Protein AF-A0A0H5RAB1-F1 (afdb_monomer)

Structure (mmCIF, N/CA/C/O backbone):
data_AF-A0A0H5RAB1-F1
#
_entry.id   AF-A0A0H5RAB1-F1
#
loop_
_atom_site.group_PDB
_atom_site.id
_atom_site.type_symbol
_atom_site.label_atom_id
_atom_site.label_alt_id
_atom_site.label_comp_id
_atom_site.label_asym_id
_atom_site.label_entity_id
_atom_site.label_seq_id
_atom_site.pdbx_PDB_ins_code
_atom_site.Cartn_x
_atom_site.Cartn_y
_atom_site.Cartn_z
_atom_site.occupancy
_atom_site.B_iso_or_equiv
_atom_site.auth_seq_id
_atom_site.auth_comp_id
_atom_site.auth_asym_id
_atom_site.auth_atom_id
_atom_site.pdbx_PDB_model_num
ATOM 1 N N . MET A 1 1 ? 26.391 17.915 -10.577 1.00 49.88 1 MET A N 1
ATOM 2 C CA . MET A 1 1 ? 25.124 17.154 -10.451 1.00 49.88 1 MET A CA 1
ATOM 3 C C . MET A 1 1 ? 24.045 17.542 -11.483 1.00 49.88 1 MET A C 1
ATOM 5 O O . MET A 1 1 ? 23.105 16.771 -11.608 1.00 49.88 1 MET A O 1
ATOM 9 N N . SER A 1 2 ? 24.190 18.627 -12.273 1.00 57.97 2 SER A N 1
ATOM 10 C CA . SER A 1 2 ? 23.200 19.066 -13.296 1.00 57.97 2 SER A CA 1
ATOM 11 C C . SER A 1 2 ? 22.924 18.032 -14.403 1.00 57.97 2 SER A C 1
ATOM 13 O O . SER A 1 2 ? 21.776 17.716 -14.694 1.00 57.97 2 SER A O 1
ATOM 15 N N . ASN A 1 3 ? 23.973 17.395 -14.935 1.00 63.22 3 ASN A N 1
ATOM 16 C CA . ASN A 1 3 ? 23.872 16.574 -16.152 1.00 63.22 3 ASN A CA 1
ATOM 17 C C . ASN A 1 3 ? 23.043 15.281 -15.990 1.00 63.22 3 ASN A C 1
ATOM 19 O O . ASN A 1 3 ? 22.564 14.728 -16.974 1.00 63.22 3 ASN A O 1
ATOM 23 N N . CYS A 1 4 ? 22.877 14.766 -14.764 1.00 74.31 4 CYS A N 1
ATOM 24 C CA . CYS A 1 4 ? 22.154 13.508 -14.525 1.00 74.31 4 CYS A CA 1
ATOM 25 C C . CYS A 1 4 ? 20.630 13.703 -14.547 1.00 74.31 4 CYS A C 1
ATOM 27 O O . CYS A 1 4 ? 19.899 12.829 -15.009 1.00 74.31 4 CYS A O 1
ATOM 29 N N . ILE A 1 5 ? 20.146 14.855 -14.073 1.00 75.25 5 ILE A N 1
ATOM 30 C CA . ILE A 1 5 ? 18.714 15.176 -14.101 1.00 75.25 5 ILE A CA 1
ATOM 31 C C . ILE A 1 5 ? 18.295 15.457 -15.545 1.00 75.25 5 ILE A C 1
ATOM 33 O O . ILE A 1 5 ? 17.364 14.822 -16.032 1.00 75.25 5 ILE A O 1
ATOM 37 N N . GLU A 1 6 ? 19.041 16.305 -16.255 1.00 80.00 6 GLU A N 1
ATOM 38 C CA . GLU A 1 6 ? 18.788 16.641 -17.664 1.00 80.00 6 GLU A CA 1
ATOM 39 C C . GLU A 1 6 ? 18.763 15.394 -18.564 1.00 80.00 6 GLU A C 1
ATOM 41 O O . GLU A 1 6 ? 17.856 15.234 -19.380 1.00 80.00 6 GLU A O 1
ATOM 46 N N . ALA A 1 7 ? 19.689 14.448 -18.357 1.00 87.62 7 ALA A N 1
ATOM 47 C CA . ALA A 1 7 ? 19.699 13.185 -19.093 1.00 87.62 7 ALA A CA 1
ATOM 48 C C . ALA A 1 7 ? 18.435 12.343 -18.843 1.00 87.62 7 ALA A C 1
ATOM 50 O O . ALA A 1 7 ? 17.849 11.816 -19.789 1.00 87.62 7 ALA A O 1
ATOM 51 N N . LYS A 1 8 ? 17.973 12.229 -17.589 1.00 91.31 8 LYS A N 1
ATOM 52 C CA . LYS A 1 8 ? 16.736 11.493 -17.269 1.00 91.31 8 LYS A CA 1
ATOM 53 C C . LYS A 1 8 ? 15.519 12.138 -17.918 1.00 91.31 8 LYS A C 1
ATOM 55 O O . LYS A 1 8 ? 14.666 11.427 -18.441 1.00 91.31 8 LYS A O 1
ATOM 60 N N . GLU A 1 9 ? 15.438 13.464 -17.898 1.00 91.69 9 GLU A N 1
ATOM 61 C CA . GLU A 1 9 ? 14.331 14.182 -18.527 1.00 91.69 9 GLU A CA 1
ATOM 62 C C . GLU A 1 9 ? 14.317 14.003 -20.045 1.00 91.69 9 GLU A C 1
ATOM 64 O O . GLU A 1 9 ? 13.251 13.751 -20.605 1.00 91.69 9 GLU A O 1
ATOM 69 N N . ALA A 1 10 ? 15.481 14.047 -20.699 1.00 94.06 10 ALA A N 1
ATOM 70 C CA . ALA A 1 10 ? 15.598 13.775 -22.129 1.00 94.06 10 ALA A CA 1
ATOM 71 C C . ALA A 1 10 ? 15.172 12.336 -22.479 1.00 94.06 10 ALA A C 1
ATOM 73 O O . ALA A 1 10 ? 14.429 12.129 -23.436 1.00 94.06 10 ALA A O 1
ATOM 74 N N . ILE A 1 11 ? 15.574 11.346 -21.672 1.00 95.25 11 ILE A N 1
ATOM 75 C CA . ILE A 1 11 ? 15.164 9.940 -21.837 1.00 95.25 11 ILE A CA 1
ATOM 76 C C . ILE A 1 11 ? 13.641 9.787 -21.690 1.00 95.25 11 ILE A C 1
ATOM 78 O O . ILE A 1 11 ? 13.007 9.081 -22.474 1.00 95.25 11 ILE A O 1
ATOM 82 N N . ILE A 1 12 ? 13.037 10.459 -20.704 1.00 96.62 12 ILE A N 1
ATOM 83 C CA . ILE A 1 12 ? 11.580 10.446 -20.505 1.00 96.62 12 ILE A CA 1
ATOM 84 C C . ILE A 1 12 ? 10.873 11.097 -21.697 1.00 96.62 12 ILE A C 1
ATOM 86 O O . ILE A 1 12 ? 9.939 10.507 -22.239 1.00 96.62 12 ILE A O 1
ATOM 90 N N . ALA A 1 13 ? 11.341 12.268 -22.138 1.00 95.12 13 ALA A N 1
ATOM 91 C CA . ALA A 1 13 ? 10.785 12.992 -23.280 1.00 95.12 13 ALA A CA 1
ATOM 92 C C . ALA A 1 13 ? 10.886 12.194 -24.591 1.00 95.12 13 ALA A C 1
ATOM 94 O O . ALA A 1 13 ? 10.014 12.308 -25.448 1.00 95.12 13 ALA A O 1
ATOM 95 N N . ALA A 1 14 ? 11.899 11.335 -24.722 1.00 96.44 14 ALA A N 1
ATOM 96 C CA . ALA A 1 14 ? 12.049 10.411 -25.843 1.00 96.44 14 ALA A CA 1
ATOM 97 C C . ALA A 1 14 ? 11.084 9.203 -25.799 1.00 96.44 14 ALA A C 1
ATOM 99 O O . ALA A 1 14 ? 11.160 8.333 -26.664 1.00 96.44 14 ALA A O 1
ATOM 100 N N . GLY A 1 15 ? 10.186 9.113 -24.810 1.00 96.69 15 GLY A N 1
ATOM 101 C CA . GLY A 1 15 ? 9.185 8.046 -24.728 1.00 96.69 15 GLY A CA 1
ATOM 102 C C . GLY A 1 15 ? 9.717 6.727 -24.161 1.00 96.69 15 GLY A C 1
ATOM 103 O O . GLY A 1 15 ? 9.179 5.662 -24.465 1.00 96.69 15 GLY A O 1
ATOM 104 N N . ALA A 1 16 ? 10.760 6.768 -23.325 1.00 97.56 16 ALA A N 1
ATOM 105 C CA . ALA A 1 16 ? 11.363 5.551 -22.781 1.00 97.56 16 ALA A CA 1
ATOM 106 C C . ALA A 1 16 ? 10.411 4.729 -21.894 1.00 97.56 16 ALA A C 1
ATOM 108 O O . ALA A 1 16 ? 10.470 3.504 -21.928 1.00 97.56 16 ALA A O 1
ATOM 109 N N . ILE A 1 17 ? 9.530 5.366 -21.109 1.00 98.19 17 ILE A N 1
ATOM 110 C CA . ILE A 1 17 ? 8.671 4.656 -20.142 1.00 98.19 17 ILE A CA 1
ATOM 111 C C . ILE A 1 17 ? 7.756 3.619 -20.824 1.00 98.19 17 ILE A C 1
ATOM 113 O O . ILE A 1 17 ? 7.824 2.457 -20.425 1.00 98.19 17 ILE A O 1
ATOM 117 N N . PRO A 1 18 ? 6.971 3.946 -21.872 1.00 97.88 18 PRO A N 1
ATOM 118 C CA . PRO A 1 18 ? 6.190 2.945 -22.601 1.00 97.88 18 PRO A CA 1
ATOM 119 C C . PRO A 1 18 ? 7.015 1.764 -23.129 1.00 97.88 18 PRO A C 1
ATOM 121 O O . PRO A 1 18 ? 6.575 0.621 -23.019 1.00 97.88 18 PRO A O 1
ATOM 124 N N . VAL A 1 19 ? 8.216 2.022 -23.662 1.00 98.12 19 VAL A N 1
ATOM 125 C CA . VAL A 1 19 ? 9.112 0.974 -24.185 1.00 98.12 19 VAL A CA 1
ATOM 126 C C . VAL A 1 19 ? 9.636 0.090 -23.054 1.00 98.12 19 VAL A C 1
ATOM 128 O O . VAL A 1 19 ? 9.589 -1.130 -23.147 1.00 98.12 19 VAL A O 1
ATOM 131 N N . LEU A 1 20 ? 10.086 0.677 -21.947 1.00 98.62 20 LEU A N 1
ATOM 132 C CA . LEU A 1 20 ? 10.532 -0.089 -20.782 1.00 98.62 20 LEU A CA 1
ATOM 133 C C . LEU A 1 20 ? 9.385 -0.923 -20.190 1.00 98.62 20 LEU A C 1
ATOM 135 O O . LEU A 1 20 ? 9.604 -2.055 -19.765 1.00 98.62 20 LEU A O 1
ATOM 139 N N . THR A 1 21 ? 8.154 -0.409 -20.223 1.00 98.56 21 THR A N 1
ATOM 140 C CA . THR A 1 21 ? 6.965 -1.130 -19.755 1.00 98.56 21 THR A CA 1
ATOM 141 C C . THR A 1 21 ? 6.670 -2.384 -20.577 1.00 98.56 21 THR A C 1
ATOM 143 O O . THR A 1 21 ? 6.228 -3.376 -20.000 1.00 98.56 21 THR A O 1
ATOM 146 N N . THR A 1 22 ? 6.943 -2.415 -21.887 1.00 98.19 22 THR A N 1
ATOM 147 C CA . THR A 1 22 ? 6.796 -3.667 -22.660 1.00 98.19 22 THR A CA 1
ATOM 148 C C . THR A 1 22 ? 7.846 -4.700 -22.245 1.00 98.19 22 THR A C 1
ATOM 150 O O . THR A 1 22 ? 7.534 -5.885 -22.099 1.00 98.19 22 THR A O 1
ATOM 153 N N . LEU A 1 23 ? 9.068 -4.243 -21.954 1.00 98.56 23 LEU A N 1
ATOM 154 C CA . LEU A 1 23 ? 10.187 -5.091 -21.540 1.00 98.56 23 LEU A CA 1
ATOM 155 C C . LEU A 1 23 ? 10.028 -5.686 -20.133 1.00 98.56 23 LEU A C 1
ATOM 157 O O . LEU A 1 23 ? 10.654 -6.701 -19.839 1.00 98.56 23 LEU A O 1
ATOM 161 N N . LEU A 1 24 ? 9.156 -5.133 -19.282 1.00 98.44 24 LEU A N 1
ATOM 162 C CA . LEU A 1 24 ? 8.840 -5.687 -17.955 1.00 98.44 24 LEU A CA 1
ATOM 163 C C . LEU A 1 24 ? 8.316 -7.132 -17.994 1.00 98.44 24 LEU A C 1
ATOM 165 O O . LEU A 1 24 ? 8.419 -7.849 -17.002 1.00 98.44 24 LEU A O 1
ATOM 169 N N . THR A 1 25 ? 7.749 -7.552 -19.125 1.00 96.62 25 THR A N 1
ATOM 170 C CA . THR A 1 25 ? 7.181 -8.898 -19.320 1.00 96.62 25 THR A CA 1
ATOM 171 C C . THR A 1 25 ? 8.038 -9.789 -20.218 1.00 96.62 25 THR A C 1
ATOM 173 O O . THR A 1 25 ? 7.588 -10.842 -20.661 1.00 96.62 25 THR A O 1
ATOM 176 N N . HIS A 1 26 ? 9.276 -9.374 -20.494 1.00 98.19 26 HIS A N 1
ATOM 177 C CA . HIS A 1 26 ? 10.192 -10.126 -21.339 1.00 98.19 26 HIS A CA 1
ATOM 178 C C . HIS A 1 26 ? 10.567 -11.477 -20.701 1.00 98.19 26 HIS A C 1
ATOM 180 O O . HIS A 1 26 ? 10.831 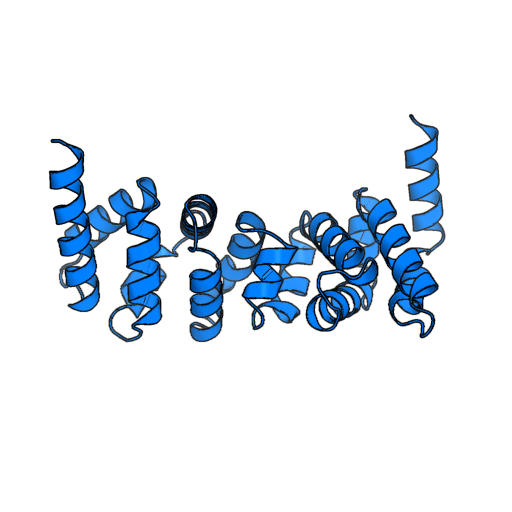-11.554 -19.501 1.00 98.19 26 HIS A O 1
ATOM 186 N N . GLU A 1 27 ? 10.647 -12.538 -21.509 1.00 96.44 27 GLU A N 1
ATOM 187 C CA . GLU A 1 27 ? 10.935 -13.909 -21.044 1.00 96.44 27 GLU A CA 1
ATOM 188 C C . GLU A 1 27 ? 12.307 -14.032 -20.355 1.00 96.44 27 GLU A C 1
ATOM 190 O O . GLU A 1 27 ? 12.477 -14.724 -19.349 1.00 96.44 27 GLU A O 1
ATOM 195 N N . VAL A 1 28 ? 13.296 -13.295 -20.866 1.00 97.75 28 VAL A N 1
ATOM 196 C CA . VAL A 1 28 ? 14.622 -13.182 -20.255 1.00 97.75 28 VAL A CA 1
ATOM 197 C C . VAL A 1 28 ? 14.535 -12.312 -18.999 1.00 97.75 28 VAL A C 1
ATOM 199 O O . VAL A 1 28 ? 14.480 -11.083 -19.081 1.00 97.75 28 VAL A O 1
ATOM 202 N N . LYS A 1 29 ? 14.609 -12.950 -17.823 1.00 95.62 29 LYS A N 1
ATOM 203 C CA . LYS A 1 29 ? 14.522 -12.299 -16.498 1.00 95.62 29 LYS A CA 1
ATOM 204 C C . LYS A 1 29 ? 15.465 -11.103 -16.324 1.00 95.62 29 LYS A C 1
ATOM 206 O O . LYS A 1 29 ? 15.101 -10.137 -15.655 1.00 95.62 29 LYS A O 1
ATOM 211 N N . ALA A 1 30 ? 16.661 -11.154 -16.913 1.00 97.19 30 ALA A N 1
ATOM 212 C CA . ALA A 1 30 ? 17.629 -10.059 -16.855 1.00 97.19 30 ALA A CA 1
ATOM 213 C C . ALA A 1 30 ? 17.128 -8.797 -17.581 1.00 97.19 30 ALA A C 1
ATOM 215 O O . ALA A 1 30 ? 17.301 -7.695 -17.067 1.00 97.19 30 ALA A O 1
ATOM 216 N N . ILE A 1 31 ? 16.446 -8.955 -18.723 1.00 98.38 31 ILE A N 1
ATOM 217 C CA . ILE A 1 31 ? 15.853 -7.842 -19.479 1.00 98.38 31 ILE A CA 1
ATOM 218 C C . ILE A 1 31 ? 14.701 -7.228 -18.684 1.00 98.38 31 ILE A C 1
ATOM 220 O O . ILE A 1 31 ? 14.694 -6.018 -18.474 1.00 98.38 31 ILE A O 1
ATOM 224 N N . ALA A 1 32 ? 13.786 -8.052 -18.164 1.00 98.31 32 ALA A N 1
ATOM 225 C CA . ALA A 1 32 ? 12.683 -7.571 -17.332 1.00 98.31 32 ALA A CA 1
ATOM 226 C C . ALA A 1 32 ? 13.184 -6.830 -16.080 1.00 98.31 32 ALA A C 1
ATOM 228 O O . ALA A 1 32 ? 12.725 -5.730 -15.770 1.00 98.31 32 ALA A O 1
ATOM 229 N N . SER A 1 33 ? 14.179 -7.396 -15.387 1.00 97.81 33 SER A N 1
ATOM 230 C CA . SER A 1 33 ? 14.774 -6.781 -14.191 1.00 97.81 33 SER A CA 1
ATOM 231 C C . SER A 1 33 ? 15.489 -5.468 -14.516 1.00 97.81 33 SER A C 1
ATOM 233 O O . SER A 1 33 ? 15.364 -4.503 -13.759 1.00 97.81 33 SER A O 1
ATOM 235 N N . GLY A 1 34 ? 16.207 -5.414 -15.644 1.00 98.25 34 GLY A N 1
ATOM 236 C CA . GLY A 1 34 ? 16.865 -4.204 -16.137 1.00 98.25 34 GLY A CA 1
ATOM 237 C C . GLY A 1 34 ? 15.864 -3.114 -16.516 1.00 98.25 34 GLY A C 1
ATOM 238 O O . GLY A 1 34 ? 16.049 -1.957 -16.141 1.00 98.25 34 GLY A O 1
ATOM 239 N N . ALA A 1 35 ? 14.759 -3.483 -17.168 1.00 98.62 35 ALA A N 1
ATOM 240 C CA . ALA A 1 35 ? 13.674 -2.563 -17.490 1.00 98.62 35 ALA A CA 1
ATOM 241 C C . ALA A 1 35 ? 13.021 -1.987 -16.224 1.00 98.62 35 ALA A C 1
ATOM 243 O O . ALA A 1 35 ? 12.859 -0.771 -16.115 1.00 98.62 35 ALA A O 1
ATOM 244 N N . ALA A 1 36 ? 12.736 -2.831 -15.227 1.00 98.44 36 ALA A N 1
ATOM 245 C CA . ALA A 1 36 ? 12.234 -2.381 -13.931 1.00 98.44 36 ALA A CA 1
ATOM 246 C C . ALA A 1 36 ? 13.236 -1.456 -13.221 1.00 98.44 36 ALA A C 1
ATOM 248 O O . ALA A 1 36 ? 12.841 -0.433 -12.670 1.00 98.44 36 ALA A O 1
ATOM 249 N N . GLY A 1 37 ? 14.536 -1.764 -13.276 1.00 98.25 37 GLY A N 1
ATOM 250 C CA . GLY A 1 37 ? 15.588 -0.909 -12.718 1.00 98.25 37 GLY A CA 1
ATOM 251 C C . GLY A 1 37 ? 15.687 0.455 -13.412 1.00 98.25 37 GLY A C 1
ATOM 252 O O . GLY A 1 37 ? 15.870 1.479 -12.754 1.00 98.25 37 GLY A O 1
ATOM 253 N N . ALA A 1 38 ? 15.498 0.499 -14.731 1.00 98.25 38 ALA A N 1
ATOM 254 C CA . ALA A 1 38 ? 15.462 1.748 -15.484 1.00 98.25 38 ALA A CA 1
ATOM 255 C C . ALA A 1 38 ? 14.230 2.595 -15.119 1.00 98.25 38 ALA A C 1
ATOM 257 O O . ALA A 1 38 ? 14.377 3.777 -14.806 1.00 98.25 38 ALA A O 1
ATOM 258 N N . ILE A 1 39 ? 13.032 1.998 -15.067 1.00 98.38 39 ILE A N 1
ATOM 259 C CA . ILE A 1 39 ? 11.811 2.695 -14.619 1.00 98.38 39 ILE A CA 1
ATOM 260 C C . ILE A 1 39 ? 11.976 3.190 -13.177 1.00 98.38 39 ILE A C 1
ATOM 262 O O . ILE A 1 39 ? 11.604 4.322 -12.869 1.00 98.38 39 ILE A O 1
ATOM 266 N N . MET A 1 40 ? 12.599 2.401 -12.301 1.00 97.81 40 MET A N 1
ATOM 267 C CA . MET A 1 40 ? 12.895 2.795 -10.921 1.00 97.81 40 MET A CA 1
ATOM 268 C C . MET A 1 40 ? 13.767 4.056 -10.877 1.00 97.81 40 MET A C 1
ATOM 270 O O . MET A 1 40 ? 13.462 5.003 -10.152 1.00 97.81 40 MET A O 1
ATOM 274 N N . ALA A 1 41 ? 14.830 4.100 -11.684 1.00 97.00 41 ALA A N 1
ATOM 275 C CA . ALA A 1 41 ? 15.739 5.241 -11.737 1.00 97.00 41 ALA A CA 1
ATOM 276 C C . ALA A 1 41 ? 15.084 6.506 -12.320 1.00 97.00 41 ALA A C 1
ATOM 278 O O . ALA A 1 41 ? 15.413 7.619 -11.889 1.00 97.00 41 ALA A O 1
ATOM 279 N N . LEU A 1 42 ? 14.184 6.346 -13.295 1.00 97.00 42 LEU A N 1
ATOM 280 C CA . LEU A 1 42 ? 13.442 7.445 -13.917 1.00 97.00 42 LEU A CA 1
ATOM 281 C C . LEU A 1 42 ? 12.334 7.972 -12.996 1.00 97.00 42 LEU A C 1
ATOM 283 O O . LEU A 1 42 ? 12.216 9.183 -12.827 1.00 97.00 42 LEU A O 1
ATOM 287 N N . SER A 1 43 ? 11.583 7.083 -12.342 1.00 96.69 43 SER A N 1
ATOM 288 C CA . SER A 1 43 ? 10.490 7.422 -11.413 1.00 96.69 43 SER A CA 1
ATOM 289 C C . SER A 1 43 ? 10.946 8.141 -10.142 1.00 96.69 43 SER A C 1
ATOM 291 O O . SER A 1 43 ? 10.118 8.680 -9.423 1.00 96.69 43 SER A O 1
ATOM 293 N N . ALA A 1 44 ? 12.249 8.245 -9.878 1.00 94.44 44 ALA A N 1
ATOM 294 C CA . ALA A 1 44 ? 12.755 9.118 -8.820 1.00 94.44 44 ALA A CA 1
ATOM 295 C C . ALA A 1 44 ? 12.474 10.618 -9.089 1.00 94.44 44 ALA A C 1
ATOM 297 O O . ALA A 1 44 ? 12.446 11.412 -8.151 1.00 94.44 44 ALA A O 1
ATOM 298 N N . SER A 1 45 ? 12.256 11.029 -10.349 1.00 94.31 45 SER A N 1
ATOM 299 C CA . SER A 1 45 ? 11.918 12.416 -10.710 1.00 94.31 45 SER A CA 1
ATOM 300 C C . SER A 1 45 ? 10.408 12.627 -10.851 1.00 94.31 45 SER A C 1
ATOM 302 O O . SER A 1 45 ? 9.671 11.699 -11.177 1.00 94.31 45 SER A O 1
ATOM 304 N N . ILE A 1 46 ? 9.936 13.868 -10.676 1.00 94.31 46 ILE A N 1
ATOM 305 C CA . ILE A 1 46 ? 8.514 14.220 -10.858 1.00 94.31 46 ILE A CA 1
ATOM 306 C C . ILE A 1 46 ? 8.034 13.856 -12.272 1.00 94.31 46 ILE A C 1
ATOM 308 O O . ILE A 1 46 ? 7.007 13.198 -12.417 1.00 94.31 46 ILE A O 1
ATOM 312 N N . LYS A 1 47 ? 8.811 14.198 -13.312 1.00 95.75 47 LYS A N 1
ATOM 313 C CA . LYS A 1 47 ? 8.478 13.857 -14.706 1.00 95.75 47 LYS A CA 1
ATOM 314 C C . LYS A 1 47 ? 8.404 12.346 -14.931 1.00 95.75 47 LYS A C 1
ATOM 316 O O . LYS A 1 47 ? 7.537 11.886 -15.663 1.00 95.75 47 LYS A O 1
ATOM 321 N N . GLY A 1 48 ? 9.281 11.567 -14.297 1.00 97.00 48 GLY A N 1
ATOM 322 C CA . GLY A 1 48 ? 9.264 10.109 -14.415 1.00 97.00 48 GLY A CA 1
ATOM 323 C C . GLY A 1 48 ? 8.062 9.470 -13.723 1.00 97.00 48 GLY A C 1
ATOM 324 O O . GLY A 1 48 ? 7.500 8.510 -14.253 1.00 97.00 48 GLY A O 1
ATOM 325 N N . LYS A 1 49 ? 7.633 10.019 -12.576 1.00 97.25 49 LYS A N 1
ATOM 326 C CA . LYS A 1 49 ? 6.389 9.612 -11.895 1.00 97.25 49 LYS A CA 1
ATOM 327 C C . LYS A 1 49 ? 5.189 9.869 -12.797 1.00 97.25 49 LYS A C 1
ATOM 329 O O . LYS A 1 49 ? 4.451 8.929 -13.074 1.00 97.25 49 LYS A O 1
ATOM 334 N N . GLN A 1 50 ? 5.064 11.091 -13.322 1.00 97.69 50 GLN A N 1
ATOM 335 C CA . GLN A 1 50 ? 3.952 11.456 -14.201 1.00 97.69 50 GLN A CA 1
ATOM 336 C C . GLN A 1 50 ? 3.933 10.603 -15.474 1.00 97.69 50 GLN A C 1
ATOM 338 O O . GLN A 1 50 ? 2.927 9.978 -15.770 1.00 97.69 50 GLN A O 1
ATOM 343 N N . ALA A 1 51 ? 5.073 10.437 -16.151 1.00 97.94 51 ALA A N 1
ATOM 344 C CA . ALA A 1 51 ? 5.156 9.586 -17.340 1.00 97.94 51 ALA A CA 1
ATOM 345 C C . ALA A 1 51 ? 4.794 8.111 -17.063 1.00 97.94 51 ALA A C 1
ATOM 347 O O . ALA A 1 51 ? 4.331 7.400 -17.954 1.00 97.94 51 ALA A O 1
ATOM 348 N N . SER A 1 52 ? 5.008 7.631 -15.833 1.00 98.12 52 SER A N 1
ATOM 349 C CA . SER A 1 52 ? 4.594 6.285 -15.418 1.00 98.12 52 SER A CA 1
ATOM 350 C C . SER A 1 52 ? 3.088 6.179 -15.184 1.00 98.12 52 SER A C 1
ATOM 352 O O . SER A 1 52 ? 2.525 5.120 -15.454 1.00 98.12 52 SER A O 1
ATOM 354 N N . ILE A 1 53 ? 2.451 7.250 -14.708 1.00 97.69 53 ILE A N 1
ATOM 355 C CA . ILE A 1 53 ? 0.995 7.355 -14.533 1.00 97.69 53 ILE A CA 1
ATOM 356 C C . ILE A 1 53 ? 0.312 7.470 -15.901 1.00 97.69 53 ILE A C 1
ATOM 358 O O . ILE A 1 53 ? -0.598 6.698 -16.198 1.00 97.69 53 ILE A O 1
ATOM 362 N N . ASP A 1 54 ? 0.833 8.338 -16.770 1.00 97.00 54 ASP A N 1
ATOM 363 C CA . ASP A 1 54 ? 0.304 8.591 -18.115 1.00 97.00 54 ASP A CA 1
ATOM 364 C C . ASP A 1 54 ? 0.426 7.369 -19.045 1.00 97.00 54 ASP A C 1
ATOM 366 O O . ASP A 1 54 ? -0.270 7.278 -20.055 1.00 97.00 54 ASP A O 1
ATOM 370 N N . SER A 1 55 ? 1.310 6.416 -18.724 1.00 96.69 55 SER A N 1
ATOM 371 C CA . SER A 1 55 ? 1.488 5.163 -19.464 1.00 96.69 55 SER A CA 1
ATOM 372 C C . SER A 1 55 ? 0.561 4.065 -18.908 1.00 96.69 55 SER A C 1
ATOM 374 O O . SER A 1 55 ? 0.900 3.420 -17.908 1.00 96.69 55 SER A O 1
ATOM 376 N N . PRO A 1 56 ? -0.572 3.740 -19.574 1.00 93.69 56 PRO A N 1
ATOM 377 C CA . PRO A 1 56 ? -1.684 3.007 -18.949 1.00 93.69 56 PRO A CA 1
ATOM 378 C C . PRO A 1 56 ? -1.348 1.591 -18.463 1.00 93.69 56 PRO A C 1
ATOM 380 O O . PRO A 1 56 ? -2.042 1.030 -17.618 1.00 93.69 56 PRO A O 1
ATOM 383 N N . LYS A 1 57 ? -0.293 0.978 -19.012 1.00 97.50 57 LYS A N 1
ATOM 384 C CA . LYS A 1 57 ? 0.131 -0.387 -18.666 1.00 97.50 57 LYS A CA 1
ATOM 385 C C . LYS A 1 57 ? 1.187 -0.437 -17.568 1.00 97.50 57 LYS A C 1
ATOM 387 O O . LYS A 1 57 ? 1.405 -1.518 -17.024 1.00 97.50 57 LYS A O 1
ATOM 392 N N . THR A 1 58 ? 1.832 0.678 -17.225 1.00 98.38 58 THR A N 1
ATOM 393 C CA . THR A 1 58 ? 2.988 0.672 -16.319 1.00 98.38 58 THR A CA 1
ATOM 394 C C . THR A 1 58 ? 2.583 0.230 -14.916 1.00 98.38 58 THR A C 1
ATOM 396 O O . THR A 1 58 ? 3.051 -0.806 -14.449 1.00 98.38 58 THR A O 1
ATOM 399 N N . ILE A 1 59 ? 1.655 0.946 -14.271 1.00 98.31 59 ILE A N 1
ATOM 400 C CA . ILE A 1 59 ? 1.191 0.604 -12.917 1.00 98.31 59 ILE A CA 1
ATOM 401 C C . ILE A 1 59 ? 0.576 -0.808 -12.859 1.00 98.31 59 ILE A C 1
ATOM 403 O O . ILE A 1 59 ? 1.019 -1.590 -12.017 1.00 98.31 59 ILE A O 1
ATOM 407 N N . PRO A 1 60 ? -0.352 -1.210 -13.759 1.00 98.25 60 PRO A N 1
ATOM 408 C CA . PRO A 1 60 ? -0.884 -2.573 -13.758 1.00 98.25 60 PRO A CA 1
ATOM 409 C C . PRO A 1 60 ? 0.195 -3.658 -13.856 1.00 98.25 60 PRO A C 1
ATOM 411 O O . PRO A 1 60 ? 0.149 -4.630 -13.104 1.00 98.25 60 PRO A O 1
ATOM 414 N N . THR A 1 61 ? 1.185 -3.475 -14.737 1.00 98.50 61 THR A N 1
ATOM 415 C CA . THR A 1 61 ? 2.266 -4.455 -14.930 1.00 98.50 61 THR A CA 1
ATOM 416 C C . THR A 1 61 ? 3.151 -4.551 -13.690 1.00 98.50 61 THR A C 1
ATOM 418 O O . THR A 1 61 ? 3.477 -5.652 -13.250 1.00 98.50 61 THR A O 1
ATOM 421 N N . LEU A 1 62 ? 3.490 -3.416 -13.070 1.00 98.56 62 LEU A N 1
ATOM 422 C CA . LEU A 1 62 ? 4.255 -3.390 -11.822 1.00 98.56 62 LEU A CA 1
ATOM 423 C C . LEU A 1 62 ? 3.491 -4.065 -10.669 1.00 98.56 62 LEU A C 1
ATOM 425 O O . LEU A 1 62 ? 4.088 -4.845 -9.926 1.00 98.56 62 LEU A O 1
ATOM 429 N N . CYS A 1 63 ? 2.178 -3.831 -10.546 1.00 98.38 63 CYS A N 1
ATOM 430 C CA . CYS A 1 63 ? 1.324 -4.510 -9.564 1.00 98.38 63 CYS A CA 1
ATOM 431 C C . CYS A 1 63 ? 1.294 -6.034 -9.774 1.00 98.38 63 CYS A C 1
ATOM 433 O O . CYS A 1 63 ? 1.366 -6.796 -8.808 1.00 98.38 63 CYS A O 1
ATOM 435 N N . ASP A 1 64 ? 1.210 -6.497 -11.023 1.00 98.06 64 ASP A N 1
ATOM 436 C CA . ASP A 1 64 ? 1.251 -7.930 -11.320 1.00 98.06 64 ASP A CA 1
ATOM 437 C C . ASP A 1 64 ? 2.613 -8.551 -10.995 1.00 98.06 64 ASP A C 1
ATOM 439 O O . ASP A 1 64 ? 2.658 -9.660 -10.454 1.00 98.06 64 ASP A O 1
ATOM 443 N N . ILE A 1 65 ? 3.710 -7.831 -11.252 1.00 98.25 65 ILE A N 1
ATOM 444 C CA . ILE A 1 65 ? 5.065 -8.274 -10.908 1.00 98.25 65 ILE A CA 1
ATOM 445 C C . ILE A 1 65 ? 5.206 -8.483 -9.400 1.00 98.25 65 ILE A C 1
ATOM 447 O O . ILE A 1 65 ? 5.604 -9.574 -8.988 1.00 98.25 65 ILE A O 1
ATOM 451 N N . VAL A 1 66 ? 4.859 -7.488 -8.573 1.00 97.94 66 VAL A N 1
ATOM 452 C CA . VAL A 1 66 ? 5.040 -7.592 -7.108 1.00 97.94 66 VAL A CA 1
ATOM 453 C C . VAL A 1 66 ? 4.166 -8.669 -6.469 1.00 97.94 66 VAL A C 1
ATOM 455 O O . VAL A 1 66 ? 4.508 -9.188 -5.409 1.00 97.94 66 VAL A O 1
ATOM 458 N N . ARG A 1 67 ? 3.059 -9.033 -7.121 1.00 96.69 67 ARG A N 1
ATOM 459 C CA . ARG A 1 67 ? 2.152 -10.087 -6.661 1.00 96.69 67 ARG A CA 1
ATOM 460 C C . ARG A 1 67 ? 2.606 -11.492 -7.055 1.00 96.69 67 ARG A C 1
ATOM 462 O O . ARG A 1 67 ? 2.339 -12.437 -6.322 1.00 96.69 67 ARG A O 1
ATOM 469 N N . ARG A 1 68 ? 3.189 -11.652 -8.246 1.00 95.69 68 ARG A N 1
ATOM 470 C CA . ARG A 1 68 ? 3.462 -12.974 -8.849 1.00 95.69 68 ARG A CA 1
ATOM 471 C C . ARG A 1 68 ? 4.918 -13.413 -8.766 1.00 95.69 68 ARG A C 1
ATOM 473 O O . ARG A 1 68 ? 5.214 -14.568 -9.055 1.00 95.69 68 ARG A O 1
ATOM 480 N N . THR A 1 69 ? 5.816 -12.500 -8.431 1.00 95.19 69 THR A N 1
ATOM 481 C CA . THR A 1 69 ? 7.255 -12.762 -8.380 1.00 95.19 69 THR A CA 1
ATOM 482 C C . THR A 1 69 ? 7.678 -12.991 -6.931 1.00 95.19 69 THR A C 1
ATOM 484 O O . THR A 1 69 ? 7.088 -12.409 -6.027 1.00 95.19 69 THR A O 1
ATOM 487 N N . SER A 1 70 ? 8.679 -13.838 -6.700 1.00 91.81 70 SER A N 1
ATOM 488 C CA . SER A 1 70 ? 9.219 -14.092 -5.363 1.00 91.81 70 SER A CA 1
ATOM 489 C C . SER A 1 70 ? 9.921 -12.863 -4.775 1.00 91.81 70 SER A C 1
ATOM 491 O O . SER A 1 70 ? 10.435 -12.009 -5.506 1.00 91.81 70 SER A O 1
ATOM 493 N N . ASP A 1 71 ? 9.941 -12.779 -3.444 1.00 89.25 71 ASP A N 1
ATOM 494 C CA . ASP A 1 71 ? 10.466 -11.634 -2.686 1.00 89.25 71 ASP A CA 1
ATOM 495 C C . ASP A 1 71 ? 11.968 -11.396 -2.887 1.00 89.25 71 ASP A C 1
ATOM 497 O O . ASP A 1 71 ? 12.416 -10.253 -2.839 1.00 89.25 71 ASP A O 1
ATOM 501 N N . ASP A 1 72 ? 12.729 -12.449 -3.174 1.00 90.50 72 ASP A N 1
ATOM 502 C CA . ASP A 1 72 ? 14.172 -12.421 -3.431 1.00 90.50 72 ASP A CA 1
ATOM 503 C C . ASP A 1 72 ? 14.536 -11.962 -4.857 1.00 90.50 72 ASP A C 1
ATOM 505 O O . ASP A 1 72 ? 15.709 -11.764 -5.181 1.00 90.50 72 ASP A O 1
ATOM 509 N N . SER A 1 73 ? 13.544 -11.768 -5.730 1.00 96.00 73 SER A N 1
ATOM 510 C CA . SER A 1 73 ? 13.785 -11.408 -7.123 1.00 96.00 73 SER A CA 1
ATOM 511 C C . SER A 1 73 ? 14.156 -9.927 -7.291 1.00 96.00 73 SER A C 1
ATOM 513 O O . SER A 1 73 ? 13.379 -9.051 -6.891 1.00 96.00 73 SER A O 1
ATOM 515 N N . PRO A 1 74 ? 15.248 -9.600 -8.014 1.00 96.56 74 PRO A N 1
ATOM 516 C CA . PRO A 1 74 ? 15.559 -8.219 -8.391 1.00 96.56 74 PRO A CA 1
ATOM 517 C C . PRO A 1 74 ? 14.418 -7.530 -9.149 1.00 96.56 74 PRO A C 1
ATOM 519 O O . PRO A 1 74 ? 14.183 -6.337 -8.964 1.00 96.56 74 PRO A O 1
ATOM 522 N N . LEU A 1 75 ? 13.669 -8.283 -9.964 1.00 98.12 75 LEU A N 1
ATOM 523 C CA . LEU A 1 75 ? 12.503 -7.778 -10.687 1.00 98.12 75 LEU A CA 1
ATOM 524 C C . LEU A 1 75 ? 11.418 -7.286 -9.722 1.00 98.12 75 LEU A C 1
ATOM 526 O O . LEU A 1 75 ? 10.911 -6.175 -9.886 1.00 98.12 75 LEU A O 1
ATOM 530 N N . ARG A 1 76 ? 11.092 -8.085 -8.697 1.00 97.75 76 ARG A N 1
ATOM 531 C CA . ARG A 1 76 ? 10.104 -7.708 -7.679 1.00 97.75 76 ARG A CA 1
ATOM 532 C C . ARG A 1 76 ? 10.564 -6.499 -6.882 1.00 97.75 76 ARG A C 1
ATOM 534 O O . ARG A 1 76 ? 9.788 -5.560 -6.719 1.00 97.75 76 ARG A O 1
ATOM 541 N N . THR A 1 77 ? 11.812 -6.508 -6.423 1.00 97.25 77 THR A N 1
ATOM 542 C CA . THR A 1 77 ? 12.391 -5.405 -5.646 1.00 97.25 77 THR A CA 1
ATOM 543 C C . THR A 1 77 ? 12.351 -4.096 -6.428 1.00 97.25 77 THR A C 1
ATOM 545 O O . THR A 1 77 ? 11.830 -3.099 -5.925 1.00 97.25 77 THR A O 1
ATOM 548 N N . ASN A 1 78 ? 12.802 -4.105 -7.685 1.00 98.06 78 ASN A N 1
ATOM 549 C CA . ASN A 1 78 ? 12.765 -2.919 -8.540 1.00 98.06 78 ASN A CA 1
ATOM 550 C C . ASN A 1 78 ? 11.326 -2.452 -8.788 1.00 98.06 78 ASN A C 1
ATOM 552 O O . ASN A 1 78 ? 11.051 -1.257 -8.691 1.00 98.06 78 ASN A O 1
ATOM 556 N N . ALA A 1 79 ? 10.391 -3.373 -9.049 1.00 98.38 79 ALA A N 1
ATOM 557 C CA . ALA A 1 79 ? 8.988 -3.024 -9.252 1.00 98.38 79 ALA A CA 1
ATOM 558 C C . ALA A 1 79 ? 8.341 -2.420 -7.994 1.00 98.38 79 ALA A C 1
ATOM 560 O O . ALA A 1 79 ? 7.612 -1.433 -8.093 1.00 98.38 79 ALA A O 1
ATOM 561 N N . ALA A 1 80 ? 8.648 -2.952 -6.810 1.00 98.00 80 ALA A N 1
ATOM 562 C CA . ALA A 1 80 ? 8.167 -2.407 -5.546 1.00 98.00 80 ALA A CA 1
ATOM 563 C C . ALA A 1 80 ? 8.704 -0.989 -5.295 1.00 98.00 80 ALA A C 1
ATOM 565 O O . ALA A 1 80 ? 7.942 -0.107 -4.899 1.00 98.00 80 ALA A O 1
ATOM 566 N N . ILE A 1 81 ? 9.988 -0.735 -5.580 1.00 97.50 81 ILE A N 1
ATOM 567 C CA . ILE A 1 81 ? 10.570 0.612 -5.464 1.00 97.50 81 ILE A CA 1
ATOM 568 C C . ILE A 1 81 ? 9.936 1.570 -6.484 1.00 97.50 81 ILE A C 1
ATOM 570 O O . ILE A 1 81 ? 9.599 2.694 -6.115 1.00 97.50 81 ILE A O 1
ATOM 574 N N . CYS A 1 82 ? 9.701 1.130 -7.729 1.00 97.75 82 CYS A N 1
ATOM 575 C CA . CYS A 1 82 ? 8.963 1.928 -8.717 1.00 97.75 82 CYS A CA 1
ATOM 576 C C . CYS A 1 82 ? 7.603 2.356 -8.161 1.00 97.75 82 CYS A C 1
ATOM 578 O O . CYS A 1 82 ? 7.276 3.539 -8.179 1.00 97.75 82 CYS A O 1
ATOM 580 N N . LEU A 1 83 ? 6.824 1.400 -7.642 1.00 98.25 83 LEU A N 1
ATOM 581 C CA . LEU A 1 83 ? 5.502 1.678 -7.085 1.00 98.25 83 LEU A CA 1
ATOM 582 C C . LEU A 1 83 ? 5.576 2.663 -5.916 1.00 98.25 83 LEU A C 1
ATOM 584 O O . LEU A 1 83 ? 4.749 3.568 -5.874 1.00 98.25 83 LEU A O 1
ATOM 588 N N . ARG A 1 84 ? 6.580 2.562 -5.032 1.00 97.00 84 ARG A N 1
ATOM 589 C CA . ARG A 1 84 ? 6.798 3.550 -3.959 1.00 97.00 84 ARG A CA 1
ATOM 590 C C . ARG A 1 84 ? 7.023 4.955 -4.496 1.00 97.00 84 ARG A C 1
ATOM 592 O O . ARG A 1 84 ? 6.309 5.862 -4.087 1.00 97.00 84 ARG A O 1
ATOM 599 N N . HIS A 1 85 ? 7.958 5.128 -5.433 1.00 97.12 85 HIS A N 1
ATOM 600 C CA . HIS A 1 85 ? 8.230 6.442 -6.020 1.00 97.12 85 HIS A CA 1
ATOM 601 C C . HIS A 1 85 ? 6.996 7.022 -6.715 1.00 97.12 85 HIS A C 1
ATOM 603 O O . HIS A 1 85 ? 6.682 8.201 -6.557 1.00 97.12 85 HIS A O 1
ATOM 609 N N . ILE A 1 86 ? 6.299 6.199 -7.502 1.00 97.56 86 ILE A N 1
ATOM 610 C CA . ILE A 1 86 ? 5.130 6.622 -8.276 1.00 97.56 86 ILE A CA 1
ATOM 611 C C . ILE A 1 86 ? 3.975 7.000 -7.330 1.00 97.56 86 ILE A C 1
ATOM 613 O O . ILE A 1 86 ? 3.345 8.034 -7.535 1.00 97.56 86 ILE A O 1
ATOM 617 N N . CYS A 1 87 ? 3.763 6.242 -6.248 1.00 97.12 87 CYS A N 1
ATOM 618 C CA . CYS A 1 87 ? 2.729 6.482 -5.229 1.00 97.12 87 CYS A CA 1
ATOM 619 C C . CYS A 1 87 ? 2.958 7.705 -4.333 1.00 97.12 87 CYS A C 1
ATOM 621 O O . CYS A 1 87 ? 2.073 8.059 -3.554 1.00 97.12 87 CYS A O 1
ATOM 623 N N . GLU A 1 88 ? 4.094 8.394 -4.449 1.00 94.50 88 GLU A N 1
ATOM 624 C CA . GLU A 1 88 ? 4.221 9.738 -3.879 1.00 94.50 88 GLU A CA 1
ATOM 625 C C . GLU A 1 88 ? 3.234 10.721 -4.536 1.00 94.50 88 GLU A C 1
ATOM 627 O O . GLU A 1 88 ? 2.829 11.701 -3.910 1.00 94.50 88 GLU A O 1
ATOM 632 N N . GLN A 1 89 ? 2.801 10.441 -5.773 1.00 94.00 89 GLN A N 1
ATOM 633 C CA . GLN A 1 89 ? 1.689 11.131 -6.421 1.00 94.00 89 GLN A CA 1
ATOM 634 C C . GLN A 1 89 ? 0.359 10.499 -5.997 1.00 94.00 89 GLN A C 1
ATOM 636 O O . GLN A 1 89 ? 0.138 9.302 -6.178 1.00 94.00 89 GLN A O 1
ATOM 641 N N . THR A 1 90 ? -0.567 11.315 -5.488 1.00 90.69 90 THR A N 1
ATOM 642 C CA . THR A 1 90 ? -1.891 10.853 -5.029 1.00 90.69 90 THR A CA 1
ATOM 643 C C . THR A 1 90 ? -2.679 10.139 -6.132 1.00 90.69 90 THR A C 1
ATOM 645 O O . THR A 1 90 ? -3.399 9.181 -5.860 1.00 90.69 90 THR A O 1
ATOM 648 N N . GLU A 1 91 ? -2.504 10.556 -7.387 1.00 92.69 91 GLU A N 1
ATOM 649 C CA . GLU A 1 91 ? -3.107 9.901 -8.551 1.00 92.69 91 GLU A CA 1
ATOM 650 C C . GLU A 1 91 ? -2.644 8.439 -8.701 1.00 92.69 91 GLU A C 1
ATOM 652 O O . GLU A 1 91 ? -3.416 7.559 -9.047 1.00 92.69 91 GLU A O 1
ATOM 657 N N . ALA A 1 92 ? -1.409 8.096 -8.356 1.00 95.94 92 ALA A N 1
ATOM 658 C CA . ALA A 1 92 ? -0.984 6.704 -8.449 1.00 95.94 92 ALA A CA 1
ATOM 659 C C . ALA A 1 92 ? -1.600 5.805 -7.365 1.00 95.94 92 ALA A C 1
ATOM 661 O O . ALA A 1 92 ? -1.824 4.616 -7.610 1.00 95.94 92 ALA A O 1
ATOM 662 N N . LEU A 1 93 ? -1.896 6.354 -6.179 1.00 94.62 93 LEU A N 1
ATOM 663 C CA . LEU A 1 93 ? -2.418 5.578 -5.048 1.00 94.62 93 LEU A CA 1
ATOM 664 C C . LEU A 1 93 ? -3.742 4.892 -5.395 1.00 94.62 93 LEU A C 1
ATOM 666 O O . LEU A 1 93 ? -3.908 3.712 -5.090 1.00 94.62 93 LEU A O 1
ATOM 670 N N . HIS A 1 94 ? -4.659 5.578 -6.083 1.00 91.81 94 HIS A N 1
ATOM 671 C CA . HIS A 1 94 ? -5.944 4.974 -6.448 1.00 91.81 94 HIS A CA 1
ATOM 672 C C . HIS A 1 94 ? -5.779 3.844 -7.479 1.00 91.81 94 HIS A C 1
ATOM 674 O O . HIS A 1 94 ? -6.443 2.810 -7.370 1.00 91.81 94 HIS A O 1
ATOM 680 N N . LEU A 1 95 ? -4.852 3.994 -8.433 1.00 95.19 95 LEU A N 1
ATOM 681 C CA . LEU A 1 95 ? -4.554 2.975 -9.445 1.00 95.19 95 LEU A CA 1
ATOM 682 C C . LEU A 1 95 ? -3.943 1.717 -8.819 1.00 95.19 95 LEU A C 1
ATOM 684 O O . LEU A 1 95 ? -4.328 0.598 -9.168 1.00 95.19 95 LEU A O 1
ATOM 688 N N . VAL A 1 96 ? -3.016 1.892 -7.873 1.00 96.50 96 VAL A N 1
ATOM 689 C CA . VAL A 1 96 ? -2.409 0.775 -7.138 1.00 96.50 96 VAL A CA 1
ATOM 690 C C . VAL A 1 96 ? -3.420 0.131 -6.192 1.00 96.50 96 VAL A C 1
ATOM 692 O O . VAL A 1 96 ? -3.532 -1.097 -6.168 1.00 96.50 96 VAL A O 1
ATOM 695 N N . GLY A 1 97 ? -4.210 0.935 -5.479 1.00 93.38 97 GLY A N 1
ATOM 696 C CA . GLY A 1 97 ? -5.283 0.470 -4.602 1.00 93.38 97 GLY A CA 1
ATOM 697 C C . GLY A 1 97 ? -6.271 -0.436 -5.331 1.00 93.38 97 GLY A C 1
ATOM 698 O O . GLY A 1 97 ? -6.490 -1.568 -4.906 1.00 93.38 97 GLY A O 1
ATOM 699 N N . ALA A 1 98 ? -6.760 -0.017 -6.502 1.00 92.44 98 ALA A N 1
ATOM 700 C CA . ALA A 1 98 ? -7.679 -0.813 -7.322 1.00 92.44 98 ALA A CA 1
ATOM 701 C C . ALA A 1 98 ? -7.135 -2.206 -7.710 1.00 92.44 98 ALA A C 1
ATOM 703 O O . ALA A 1 98 ? -7.908 -3.107 -8.039 1.00 92.44 98 ALA A O 1
ATOM 704 N N . ARG A 1 99 ? -5.810 -2.404 -7.685 1.00 94.81 99 ARG A N 1
ATOM 705 C CA . ARG A 1 99 ? -5.150 -3.668 -8.044 1.00 94.81 99 ARG A CA 1
ATOM 706 C C . ARG A 1 99 ? -4.728 -4.496 -6.837 1.00 94.81 99 ARG A C 1
ATOM 708 O O . ARG A 1 99 ? -4.770 -5.724 -6.907 1.00 94.81 99 ARG A O 1
ATOM 715 N N . LEU A 1 100 ? -4.296 -3.841 -5.762 1.00 95.44 100 LEU A N 1
ATOM 716 C CA . LEU A 1 100 ? -3.628 -4.490 -4.636 1.00 95.44 100 LEU A CA 1
ATOM 717 C C . LEU A 1 100 ? -4.449 -4.522 -3.341 1.00 95.44 100 LEU A C 1
ATOM 719 O O . LEU A 1 100 ? -4.037 -5.218 -2.418 1.00 95.44 100 LEU A O 1
ATOM 723 N N . LEU A 1 101 ? -5.621 -3.875 -3.266 1.00 93.50 101 LEU A N 1
ATOM 724 C CA . LEU A 1 101 ? -6.457 -3.859 -2.050 1.00 93.50 101 LEU A CA 1
ATOM 725 C C . LEU A 1 101 ? -6.807 -5.268 -1.535 1.00 93.50 101 LEU A C 1
ATOM 727 O O . LEU A 1 101 ? -6.869 -5.504 -0.336 1.00 93.50 101 LEU A O 1
ATOM 731 N N . ARG A 1 102 ? -6.969 -6.237 -2.445 1.00 93.25 102 ARG A N 1
ATOM 732 C CA . ARG A 1 102 ? -7.258 -7.645 -2.108 1.00 93.25 102 ARG A CA 1
ATOM 733 C C . ARG A 1 102 ? -6.024 -8.460 -1.699 1.00 93.25 102 ARG A C 1
ATOM 735 O O . ARG A 1 102 ? -6.150 -9.648 -1.416 1.00 93.25 102 ARG A O 1
ATOM 742 N N . TYR A 1 103 ? -4.846 -7.840 -1.683 1.00 94.81 103 TYR A N 1
ATOM 743 C CA . TYR A 1 103 ? -3.559 -8.453 -1.354 1.00 94.81 103 TYR A CA 1
ATOM 744 C C . TYR A 1 103 ? -2.862 -7.635 -0.252 1.00 94.81 103 TYR A C 1
ATOM 746 O O . TYR A 1 103 ? -1.801 -7.056 -0.495 1.00 94.81 103 TYR A O 1
ATOM 754 N N . PRO A 1 104 ? -3.446 -7.567 0.958 1.00 91.88 104 PRO A N 1
ATOM 755 C CA . PRO A 1 104 ? -3.037 -6.633 2.009 1.00 91.88 104 PRO A CA 1
ATOM 756 C C . PRO A 1 104 ? -1.564 -6.786 2.413 1.00 91.88 104 PRO A C 1
ATOM 758 O O . PRO A 1 104 ? -0.864 -5.787 2.560 1.00 91.88 104 PRO A O 1
ATOM 761 N N . SER A 1 105 ? -1.049 -8.018 2.482 1.00 91.56 105 SER A N 1
ATOM 762 C CA . SER A 1 105 ? 0.365 -8.276 2.783 1.00 91.56 105 SER A CA 1
ATOM 763 C C . SER A 1 105 ? 1.304 -7.706 1.715 1.00 91.56 105 SER A C 1
ATOM 765 O O . SER A 1 105 ? 2.308 -7.083 2.046 1.00 91.56 105 SER A O 1
ATOM 767 N N . VAL A 1 106 ? 0.966 -7.860 0.428 1.00 94.25 106 VAL A N 1
ATOM 768 C CA . VAL A 1 106 ? 1.760 -7.296 -0.680 1.00 94.25 106 VAL A CA 1
ATOM 769 C C . VAL A 1 106 ? 1.682 -5.773 -0.654 1.00 94.25 106 VAL A C 1
ATOM 771 O O . VAL A 1 106 ? 2.698 -5.098 -0.800 1.00 94.25 106 VAL A O 1
ATOM 774 N N . LEU A 1 107 ? 0.486 -5.227 -0.439 1.00 93.94 107 LEU A N 1
ATOM 775 C CA . LEU A 1 107 ? 0.253 -3.789 -0.383 1.00 93.94 107 LEU A CA 1
ATOM 776 C C . LEU A 1 107 ? 1.081 -3.126 0.734 1.00 93.94 107 LEU A C 1
ATOM 778 O O . LEU A 1 107 ? 1.782 -2.145 0.471 1.00 93.94 107 LEU A O 1
ATOM 782 N N . GLY A 1 108 ? 1.069 -3.709 1.938 1.00 91.69 108 GLY A N 1
ATOM 783 C CA . GLY A 1 108 ? 1.868 -3.261 3.081 1.00 91.69 108 GLY A CA 1
ATOM 784 C C . GLY A 1 108 ? 3.375 -3.341 2.830 1.00 91.69 108 GLY A C 1
ATOM 785 O O . GLY A 1 108 ? 4.079 -2.354 3.033 1.00 91.69 108 GLY A O 1
ATOM 786 N N . GLN A 1 109 ? 3.870 -4.468 2.308 1.00 91.44 109 GLN A N 1
ATOM 787 C CA . GLN A 1 109 ? 5.294 -4.642 1.983 1.00 91.44 109 GLN A CA 1
ATOM 788 C C . GLN A 1 109 ? 5.794 -3.666 0.909 1.00 91.44 109 GLN A C 1
ATOM 790 O O . GLN A 1 109 ? 6.949 -3.233 0.934 1.00 91.44 109 GLN A O 1
ATOM 795 N N . VAL A 1 110 ? 4.948 -3.347 -0.074 1.00 94.06 110 VAL A N 1
ATOM 796 C CA . VAL A 1 110 ? 5.337 -2.484 -1.191 1.00 94.06 110 VAL A CA 1
ATOM 797 C C . VAL A 1 110 ? 5.312 -1.021 -0.773 1.00 94.06 110 VAL A C 1
ATOM 799 O O . VAL A 1 110 ? 6.315 -0.343 -0.973 1.00 94.06 110 VAL A O 1
ATOM 802 N N . LEU A 1 111 ? 4.214 -0.527 -0.202 1.00 94.62 111 LEU A N 1
ATOM 803 C CA . LEU A 1 111 ? 4.010 0.912 -0.007 1.00 94.62 111 LEU A CA 1
ATOM 804 C C . LEU A 1 111 ? 4.288 1.406 1.415 1.00 94.62 111 LEU A C 1
ATOM 806 O O . LEU A 1 111 ? 4.541 2.595 1.607 1.00 94.62 111 LEU A O 1
ATOM 810 N N . GLY A 1 112 ? 4.277 0.509 2.398 1.00 92.31 112 GLY A N 1
ATOM 811 C CA . GLY A 1 112 ? 4.403 0.861 3.805 1.00 92.31 112 GLY A CA 1
ATOM 812 C C . GLY A 1 112 ? 3.160 1.562 4.379 1.00 92.31 112 GLY A C 1
ATOM 813 O O . GLY A 1 112 ? 2.265 1.986 3.639 1.00 92.31 112 GLY A O 1
ATOM 814 N N . PRO A 1 113 ? 3.091 1.710 5.713 1.00 92.88 113 PRO A N 1
ATOM 815 C CA . PRO A 1 113 ? 1.846 2.036 6.400 1.00 92.88 113 PRO A CA 1
ATOM 816 C C . PRO A 1 113 ? 1.143 3.320 5.947 1.00 92.88 113 PRO A C 1
ATOM 818 O O . PRO A 1 113 ? -0.058 3.315 5.689 1.00 92.88 113 PRO A O 1
ATOM 821 N N . ALA A 1 114 ? 1.897 4.411 5.796 1.00 91.75 114 ALA A N 1
ATOM 822 C CA . ALA A 1 114 ? 1.351 5.734 5.489 1.00 91.75 114 ALA A CA 1
ATOM 823 C C . ALA A 1 114 ? 0.750 5.854 4.077 1.00 91.75 114 ALA A C 1
ATOM 825 O O . ALA A 1 114 ? -0.117 6.687 3.832 1.00 91.75 114 ALA A O 1
ATOM 826 N N . ALA A 1 115 ? 1.223 5.062 3.116 1.00 93.94 115 ALA A N 1
ATOM 827 C CA . ALA A 1 115 ? 0.645 5.050 1.776 1.00 93.94 115 ALA A CA 1
ATOM 828 C C . ALA A 1 115 ? -0.561 4.103 1.704 1.00 93.94 115 ALA A C 1
ATOM 830 O O . ALA A 1 115 ? -1.542 4.414 1.028 1.00 93.94 115 ALA A O 1
ATOM 831 N N . VAL A 1 116 ? -0.526 2.985 2.439 1.00 94.88 116 VAL A N 1
ATOM 832 C CA . VAL A 1 116 ? -1.672 2.072 2.559 1.00 94.88 116 VAL A CA 1
ATOM 833 C C . VAL A 1 116 ? -2.866 2.755 3.223 1.00 94.88 116 VAL A C 1
ATOM 835 O O . VAL A 1 116 ? -3.980 2.621 2.721 1.00 94.88 116 VAL A O 1
ATOM 838 N N . SER A 1 117 ? -2.645 3.533 4.285 1.00 93.69 117 SER A N 1
ATOM 839 C CA . SER A 1 117 ? -3.701 4.295 4.962 1.00 93.69 117 SER A CA 1
ATOM 840 C C . SER A 1 117 ? -4.439 5.236 3.995 1.00 93.69 117 SER A C 1
ATOM 842 O O . SER A 1 117 ? -5.662 5.187 3.868 1.00 93.69 117 SER A O 1
ATOM 844 N N . ARG A 1 118 ? -3.689 5.986 3.182 1.00 94.31 118 ARG A N 1
ATOM 845 C CA . ARG A 1 118 ? -4.239 6.875 2.141 1.00 94.31 118 ARG A CA 1
ATOM 846 C C . ARG A 1 118 ? -5.004 6.138 1.037 1.00 94.31 118 ARG A C 1
ATOM 848 O O . ARG A 1 118 ? -5.889 6.720 0.419 1.00 94.31 118 ARG A O 1
ATOM 855 N N . ILE A 1 119 ? -4.670 4.874 0.763 1.00 94.62 119 ILE A N 1
ATOM 856 C CA . ILE A 1 119 ? -5.402 4.047 -0.210 1.00 94.62 119 ILE A CA 1
ATOM 857 C C . ILE A 1 119 ? -6.771 3.638 0.331 1.00 94.62 119 ILE A C 1
ATOM 859 O O . ILE A 1 119 ? -7.735 3.616 -0.433 1.00 94.62 119 ILE A O 1
ATOM 863 N N . ILE A 1 120 ? -6.860 3.294 1.617 1.00 95.00 120 ILE A N 1
ATOM 864 C CA . ILE A 1 120 ? -8.104 2.800 2.222 1.00 95.00 120 ILE A CA 1
ATOM 865 C C . ILE A 1 120 ? -9.017 3.916 2.733 1.00 95.00 120 ILE A C 1
ATOM 867 O O . ILE A 1 120 ? -10.211 3.680 2.895 1.00 95.00 120 ILE A O 1
ATOM 871 N N . GLU A 1 121 ? -8.496 5.125 2.949 1.00 94.56 121 GLU A N 1
ATOM 872 C CA . GLU A 1 121 ? -9.262 6.269 3.456 1.00 94.56 121 GLU A CA 1
ATOM 873 C C . GLU A 1 121 ? -10.566 6.536 2.671 1.00 94.56 121 GLU A C 1
ATOM 875 O O . GLU A 1 121 ? -11.618 6.598 3.312 1.00 94.56 121 GLU A O 1
ATOM 880 N N . PRO A 1 122 ? -10.588 6.591 1.320 1.00 93.06 122 PRO A N 1
ATOM 881 C CA . PRO A 1 122 ? -11.843 6.774 0.584 1.00 93.06 122 PRO A CA 1
ATOM 882 C C . PRO A 1 122 ? -12.858 5.653 0.846 1.00 93.06 122 PRO A C 1
ATOM 884 O O . PRO A 1 122 ? -14.046 5.916 1.012 1.00 93.06 122 PRO A O 1
ATOM 887 N N . TYR A 1 123 ? -12.393 4.405 0.966 1.00 93.25 123 TYR A N 1
ATOM 888 C CA . TYR A 1 123 ? -13.251 3.247 1.234 1.00 93.25 123 TYR A CA 1
ATOM 889 C C . TYR A 1 123 ? -13.863 3.302 2.637 1.00 93.25 123 TYR A C 1
ATOM 891 O O . TYR A 1 123 ? -15.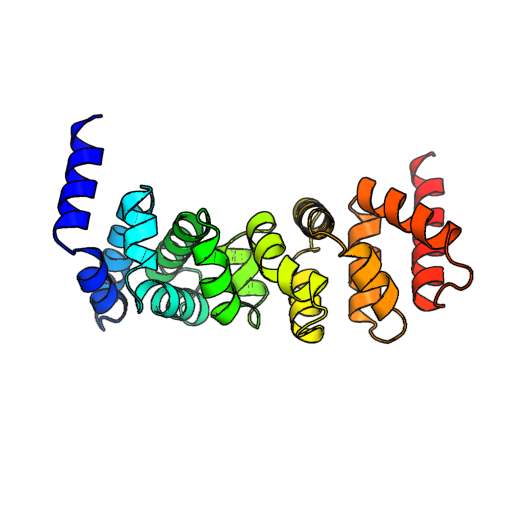020 2.919 2.810 1.00 93.25 123 TYR A O 1
ATOM 899 N N . ILE A 1 124 ? -13.117 3.817 3.621 1.00 94.00 124 ILE A N 1
ATOM 900 C CA . ILE A 1 124 ? -13.603 4.060 4.986 1.00 94.00 124 ILE A CA 1
ATOM 901 C C . ILE A 1 124 ? -14.672 5.156 4.977 1.00 94.00 124 ILE A C 1
ATOM 903 O O . ILE A 1 124 ? -15.778 4.936 5.474 1.00 94.00 124 ILE A O 1
ATOM 907 N N . VAL A 1 125 ? -14.367 6.314 4.379 1.00 92.88 125 VAL A N 1
ATOM 908 C CA . VAL A 1 125 ? -15.275 7.477 4.324 1.00 92.88 125 VAL A CA 1
ATOM 909 C C . VAL A 1 125 ? -16.593 7.121 3.638 1.00 92.88 125 VAL A C 1
ATOM 911 O O . VAL A 1 125 ? -17.668 7.498 4.099 1.00 92.88 125 VAL A O 1
ATOM 914 N N . GLU A 1 126 ? -16.519 6.354 2.558 1.00 92.94 126 GLU A N 1
ATOM 915 C CA . GLU A 1 126 ? -17.673 5.987 1.740 1.00 92.94 126 GLU A CA 1
ATOM 916 C C . GLU A 1 126 ? -18.301 4.650 2.165 1.00 92.94 126 GLU A C 1
ATOM 918 O O . GLU A 1 126 ? -19.245 4.180 1.528 1.00 92.94 126 GLU A O 1
ATOM 923 N N . LYS A 1 127 ? -17.774 4.024 3.228 1.00 90.94 127 LYS A N 1
ATOM 924 C CA . LYS A 1 127 ? -18.205 2.727 3.774 1.00 90.94 127 LYS A CA 1
ATOM 925 C C . LYS A 1 127 ? -18.296 1.619 2.703 1.00 90.94 127 LYS A C 1
ATOM 927 O O . LYS A 1 127 ? -19.198 0.779 2.742 1.00 90.94 127 LYS A O 1
ATOM 932 N N . ARG A 1 128 ? -17.361 1.597 1.743 1.00 91.00 128 ARG A N 1
ATOM 933 C CA . ARG A 1 128 ? -17.299 0.614 0.640 1.00 91.00 128 ARG A CA 1
ATOM 934 C C . ARG A 1 128 ? -16.332 -0.529 0.953 1.00 91.00 128 ARG A C 1
ATOM 936 O O . ARG A 1 128 ? -15.319 -0.321 1.602 1.00 91.00 128 ARG A O 1
ATOM 943 N N . ASP A 1 129 ? -16.624 -1.722 0.425 1.00 91.31 129 ASP A N 1
ATOM 944 C CA . ASP A 1 129 ? -15.747 -2.912 0.484 1.00 91.31 129 ASP A CA 1
ATOM 945 C C . ASP A 1 129 ? -15.155 -3.172 1.888 1.00 91.31 129 ASP A C 1
ATOM 947 O O . ASP A 1 129 ? -13.954 -3.396 2.055 1.00 91.31 129 ASP A O 1
ATOM 951 N N . ARG A 1 130 ? -16.024 -3.120 2.913 1.00 92.56 130 ARG A N 1
ATOM 952 C CA . ARG A 1 130 ? -15.660 -3.245 4.338 1.00 92.56 130 ARG A CA 1
ATOM 953 C C . ARG A 1 130 ? -14.720 -4.426 4.585 1.00 92.56 130 ARG A C 1
ATOM 955 O O . ARG A 1 130 ? -13.688 -4.255 5.218 1.00 92.56 130 ARG A O 1
ATOM 962 N N . ALA A 1 131 ? -15.033 -5.593 4.024 1.00 92.88 131 ALA A N 1
ATOM 963 C CA . ALA A 1 131 ? -14.242 -6.806 4.209 1.00 92.88 131 ALA A CA 1
ATOM 964 C C . ALA A 1 131 ? -12.789 -6.662 3.719 1.00 92.88 131 ALA A C 1
ATOM 966 O O . ALA A 1 131 ? -11.870 -7.159 4.368 1.00 92.88 131 ALA A O 1
ATOM 967 N N . SER A 1 132 ? -12.556 -5.987 2.587 1.00 93.38 132 SER A N 1
ATOM 968 C CA . SER A 1 132 ? -11.190 -5.748 2.102 1.00 93.38 132 SER A CA 1
ATOM 969 C C . SER A 1 132 ? -10.473 -4.702 2.953 1.00 93.38 132 SER A C 1
ATOM 971 O O . SER A 1 132 ? -9.302 -4.889 3.277 1.00 93.38 132 SER A O 1
ATOM 973 N N . VAL A 1 133 ? -11.173 -3.640 3.366 1.00 94.44 133 VAL A N 1
ATOM 974 C CA . VAL A 1 133 ? -10.621 -2.603 4.255 1.00 94.44 133 VAL A CA 1
ATOM 975 C C . VAL A 1 133 ? -10.172 -3.201 5.586 1.00 94.44 133 VAL A C 1
ATOM 977 O O . VAL A 1 133 ? -9.049 -2.941 6.008 1.00 94.44 133 VAL A O 1
ATOM 980 N N . VAL A 1 134 ? -10.999 -4.040 6.216 1.00 95.38 134 VAL A N 1
ATOM 981 C CA . VAL A 1 134 ? -10.667 -4.695 7.492 1.00 95.38 134 VAL A CA 1
ATOM 982 C C . VAL A 1 134 ? -9.428 -5.572 7.341 1.00 95.38 134 VAL A C 1
ATOM 984 O O . VAL A 1 134 ? -8.492 -5.405 8.109 1.00 95.38 134 VAL A O 1
ATOM 987 N N . LYS A 1 135 ? -9.335 -6.396 6.290 1.00 95.81 135 LYS A N 1
ATOM 988 C CA . LYS A 1 135 ? -8.133 -7.215 6.029 1.00 95.81 135 LYS A CA 1
ATOM 989 C C . LYS A 1 135 ? -6.865 -6.389 5.812 1.00 95.81 135 LYS A C 1
ATOM 991 O O . LYS A 1 135 ? -5.770 -6.813 6.180 1.00 95.81 135 LYS A O 1
ATOM 996 N N . VAL A 1 136 ? -6.989 -5.225 5.175 1.00 95.56 136 VAL A N 1
ATOM 997 C CA . VAL A 1 136 ? -5.863 -4.296 5.021 1.00 95.56 136 VAL A CA 1
ATOM 998 C C . VAL A 1 136 ? -5.483 -3.693 6.364 1.00 95.56 136 VAL A C 1
ATOM 1000 O O . VAL A 1 136 ? -4.297 -3.657 6.678 1.00 95.56 136 VAL A O 1
ATOM 1003 N N . LEU A 1 137 ? -6.460 -3.267 7.164 1.00 95.88 137 LEU A N 1
ATOM 1004 C CA . LEU A 1 137 ? -6.214 -2.749 8.504 1.00 95.88 137 LEU A CA 1
ATOM 1005 C C . LEU A 1 137 ? -5.565 -3.808 9.398 1.00 95.88 137 LEU A C 1
ATOM 1007 O O . LEU A 1 137 ? -4.557 -3.497 10.012 1.00 95.88 137 LEU A O 1
ATOM 1011 N N . GLU A 1 138 ? -6.051 -5.051 9.407 1.00 95.38 138 GLU A N 1
ATOM 1012 C CA . GLU A 1 138 ? -5.444 -6.177 10.132 1.00 95.38 138 GLU A CA 1
ATOM 1013 C C . GLU A 1 138 ? -3.962 -6.327 9.786 1.00 95.38 138 GLU A C 1
ATOM 1015 O O . GLU A 1 138 ? -3.122 -6.361 10.680 1.00 95.38 138 GLU A O 1
ATOM 1020 N N . ALA A 1 139 ? -3.612 -6.347 8.496 1.00 93.94 139 ALA A N 1
ATOM 1021 C CA . ALA A 1 139 ? -2.217 -6.431 8.065 1.00 93.94 139 ALA A CA 1
ATOM 1022 C C . ALA A 1 139 ? -1.399 -5.170 8.401 1.00 93.94 139 ALA A C 1
ATOM 1024 O O . ALA A 1 139 ? -0.179 -5.252 8.539 1.00 93.94 139 ALA A O 1
ATOM 1025 N N . LEU A 1 140 ? -2.054 -4.013 8.504 1.00 93.75 140 LEU A N 1
ATOM 1026 C CA . LEU A 1 140 ? -1.430 -2.726 8.786 1.00 93.75 140 LEU A CA 1
ATOM 1027 C C . LEU A 1 140 ? -1.092 -2.571 10.272 1.00 93.75 140 LEU A C 1
ATOM 1029 O O . LEU A 1 140 ? -0.012 -2.095 10.587 1.00 93.75 140 LEU A O 1
ATOM 1033 N N . VAL A 1 141 ? -1.974 -2.980 11.187 1.00 95.31 141 VAL A N 1
ATOM 1034 C CA . VAL A 1 141 ? -1.889 -2.6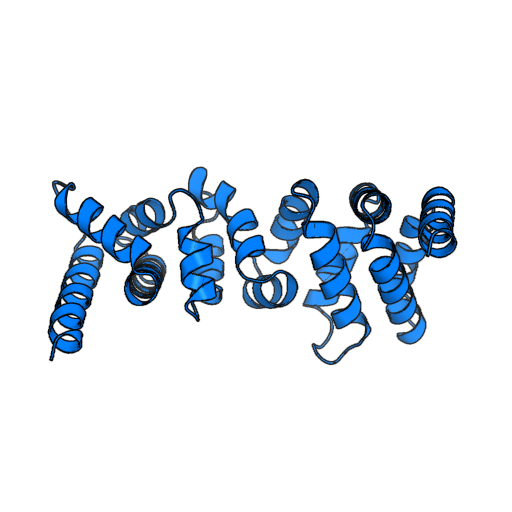72 12.633 1.00 95.31 141 VAL A CA 1
ATOM 1035 C C . VAL A 1 141 ? -0.992 -3.630 13.432 1.00 95.31 141 VAL A C 1
ATOM 1037 O O . VAL A 1 141 ? -1.165 -3.816 14.636 1.00 95.31 141 VAL A O 1
ATOM 1040 N N . GLN A 1 142 ? -0.018 -4.251 12.768 1.00 93.31 142 GLN A N 1
ATOM 1041 C CA . GLN A 1 142 ? 0.891 -5.228 13.380 1.00 93.31 142 GLN A CA 1
ATOM 1042 C C . GLN A 1 142 ? 1.931 -4.583 14.310 1.00 93.31 142 GLN A C 1
ATOM 1044 O O . GLN A 1 142 ? 2.463 -5.251 15.192 1.00 93.31 142 GLN A O 1
ATOM 1049 N N . ASP A 1 143 ? 2.200 -3.287 14.142 1.00 92.12 143 ASP A N 1
ATOM 1050 C CA . ASP A 1 143 ? 3.131 -2.509 14.960 1.00 92.12 143 ASP A CA 1
ATOM 1051 C C . ASP A 1 143 ? 2.602 -1.087 15.246 1.00 92.12 143 ASP A C 1
ATOM 1053 O O . ASP A 1 143 ? 1.526 -0.688 14.784 1.00 92.12 143 ASP A O 1
ATOM 1057 N N . GLU A 1 144 ? 3.349 -0.313 16.039 1.00 93.25 144 GLU A N 1
ATOM 1058 C CA . GLU A 1 144 ? 2.990 1.059 16.423 1.00 93.25 144 GLU A CA 1
ATOM 1059 C C . GLU A 1 144 ? 2.879 2.002 15.213 1.00 93.25 144 GLU A C 1
ATOM 1061 O O . GLU A 1 144 ? 1.948 2.809 15.137 1.00 93.25 144 GLU A O 1
ATOM 1066 N N . ALA A 1 145 ? 3.788 1.892 14.238 1.00 92.81 145 ALA A N 1
ATOM 1067 C CA . ALA A 1 145 ? 3.787 2.744 13.050 1.00 92.81 145 ALA A CA 1
ATOM 1068 C C . ALA A 1 145 ? 2.552 2.476 12.178 1.00 92.81 145 ALA A C 1
ATOM 1070 O O . ALA A 1 145 ? 1.915 3.409 11.681 1.00 92.81 145 ALA A O 1
ATOM 1071 N N . GLY A 1 146 ? 2.188 1.204 12.050 1.00 94.44 146 GLY A N 1
ATOM 1072 C CA . GLY A 1 146 ? 0.959 0.717 11.453 1.00 94.44 146 GLY A CA 1
ATOM 1073 C C . GLY A 1 146 ? -0.296 1.243 12.136 1.00 94.44 146 GLY A C 1
ATOM 1074 O O . GLY A 1 146 ? -1.165 1.816 11.478 1.00 94.44 146 GLY A O 1
ATOM 1075 N N . CYS A 1 147 ? -0.365 1.125 13.464 1.00 95.81 147 CYS A N 1
ATOM 1076 C CA . CYS A 1 147 ? -1.482 1.644 14.257 1.00 95.81 147 CYS A CA 1
ATOM 1077 C C . CYS A 1 147 ? -1.627 3.162 14.124 1.00 95.81 147 CYS A C 1
ATOM 1079 O O . CYS A 1 147 ? -2.741 3.664 13.964 1.00 95.81 147 CYS A O 1
ATOM 1081 N N . LYS A 1 148 ? -0.510 3.898 14.141 1.00 95.12 148 LYS A N 1
ATOM 1082 C CA . LYS A 1 148 ? -0.511 5.346 13.929 1.00 95.12 148 LYS A CA 1
ATOM 1083 C C . LYS A 1 148 ? -0.997 5.704 12.524 1.00 95.12 148 LYS A C 1
ATOM 1085 O O . LYS A 1 148 ? -1.860 6.563 12.391 1.00 95.12 148 LYS A O 1
ATOM 1090 N N . ALA A 1 149 ? -0.487 5.036 11.489 1.00 93.88 149 ALA A N 1
ATOM 1091 C CA . ALA A 1 149 ? -0.914 5.282 10.113 1.00 93.88 149 ALA A CA 1
ATOM 1092 C C . ALA A 1 149 ? -2.399 4.956 9.901 1.00 93.88 149 ALA A C 1
ATOM 1094 O O . ALA A 1 149 ? -3.084 5.694 9.198 1.00 93.88 149 ALA A O 1
ATOM 1095 N N . ALA A 1 150 ? -2.897 3.882 10.522 1.00 93.88 150 ALA A N 1
ATOM 1096 C CA . ALA A 1 150 ? -4.315 3.550 10.520 1.00 93.88 150 ALA A CA 1
ATOM 1097 C C . ALA A 1 150 ? -5.135 4.649 11.202 1.00 93.88 150 ALA A C 1
ATOM 1099 O O . ALA A 1 150 ? -6.114 5.101 10.624 1.00 93.88 150 ALA A O 1
ATOM 1100 N N . PHE A 1 151 ? -4.727 5.116 12.388 1.00 95.81 151 PHE A N 1
ATOM 1101 C CA . PHE A 1 151 ? -5.401 6.209 13.099 1.00 95.81 151 PHE A CA 1
ATOM 1102 C C . PHE A 1 151 ? -5.409 7.527 12.313 1.00 95.81 151 PHE A C 1
ATOM 1104 O O . PHE A 1 151 ? -6.401 8.252 12.354 1.00 95.81 151 PHE A O 1
ATOM 1111 N N . ASP A 1 152 ? -4.336 7.812 11.573 1.00 92.88 152 ASP A N 1
ATOM 1112 C CA . ASP A 1 152 ? -4.244 8.984 10.701 1.00 92.88 152 ASP A CA 1
ATOM 1113 C C . ASP A 1 152 ? -5.256 8.911 9.522 1.00 92.88 152 ASP A C 1
ATOM 1115 O O . ASP A 1 152 ? -5.547 9.944 8.916 1.00 92.88 152 ASP A O 1
ATOM 1119 N N . CYS A 1 153 ? -5.856 7.742 9.219 1.00 88.12 153 CYS A N 1
ATOM 1120 C CA . CYS A 1 153 ? -7.033 7.663 8.344 1.00 88.12 153 CYS A CA 1
ATOM 1121 C C . CYS A 1 153 ? -8.235 8.334 9.012 1.00 88.12 153 CYS A C 1
ATOM 1123 O O . CYS A 1 153 ? -8.753 7.859 10.032 1.00 88.12 153 CYS A O 1
ATOM 1125 N N . LEU A 1 154 ? -8.764 9.378 8.372 1.00 82.62 154 LEU A N 1
ATOM 1126 C CA . LEU A 1 154 ? -9.985 10.028 8.828 1.00 82.62 154 LEU A CA 1
ATOM 1127 C C . LEU A 1 154 ? -11.112 9.007 9.024 1.00 82.62 154 LEU A C 1
ATOM 1129 O O . LEU A 1 154 ? -11.417 8.193 8.155 1.00 82.62 154 LEU A O 1
ATOM 1133 N N . ASN A 1 155 ? -11.755 9.092 10.188 1.00 90.88 155 ASN A N 1
ATOM 1134 C CA . ASN A 1 155 ? -12.894 8.268 10.585 1.00 90.88 155 ASN A CA 1
ATOM 1135 C C . ASN A 1 155 ? -12.622 6.763 10.753 1.00 90.88 155 ASN A C 1
ATOM 1137 O O . ASN A 1 155 ? -13.594 6.016 10.860 1.00 90.88 155 ASN A O 1
ATOM 1141 N N . VAL A 1 156 ? -11.369 6.295 10.869 1.00 95.69 156 VAL A N 1
ATOM 1142 C CA . VAL A 1 156 ? -11.125 4.857 11.115 1.00 95.69 156 VAL A CA 1
ATOM 1143 C C . VAL A 1 156 ? -11.753 4.373 12.426 1.00 95.69 156 VAL A C 1
ATOM 1145 O O . VAL A 1 156 ? -12.375 3.318 12.449 1.00 95.69 156 VAL A O 1
ATOM 1148 N N . ILE A 1 157 ? -11.655 5.153 13.512 1.00 96.75 157 ILE A N 1
ATOM 1149 C CA . ILE A 1 157 ? -12.193 4.740 14.816 1.00 96.75 157 ILE A CA 1
ATOM 1150 C C . ILE A 1 157 ? -13.725 4.703 14.790 1.00 96.75 157 ILE A C 1
ATOM 1152 O O . ILE A 1 157 ? -14.264 3.661 15.144 1.00 96.75 157 ILE A O 1
ATOM 1156 N N . PRO A 1 158 ? -14.449 5.746 14.329 1.00 95.62 158 PRO A N 1
ATOM 1157 C CA . PRO A 1 158 ? -15.897 5.655 14.140 1.00 95.62 158 PRO A CA 1
ATOM 1158 C C . PRO A 1 158 ? -16.317 4.514 13.206 1.00 95.62 158 PRO A C 1
ATOM 1160 O O . PRO A 1 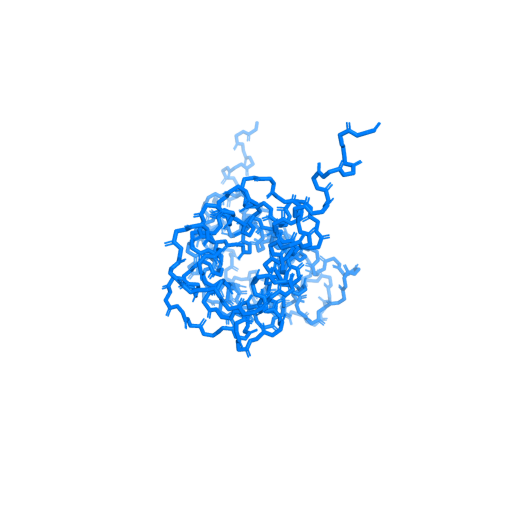158 ? -17.264 3.799 13.508 1.00 95.62 158 PRO A O 1
ATOM 1163 N N . PHE A 1 159 ? -15.595 4.300 12.102 1.00 95.81 159 PHE A N 1
ATOM 1164 C CA . PHE A 1 159 ? -15.872 3.207 11.168 1.00 95.81 159 PHE A CA 1
ATOM 1165 C C . PHE A 1 159 ? -15.792 1.832 11.843 1.00 95.81 159 PHE A C 1
ATOM 1167 O O . PHE A 1 159 ? -16.704 1.022 11.687 1.00 95.81 159 PHE A O 1
ATOM 1174 N N . LEU A 1 160 ? -14.728 1.583 12.612 1.00 96.50 160 LEU A N 1
ATOM 1175 C CA . LEU A 1 160 ? -14.551 0.331 13.345 1.00 96.50 160 LEU A CA 1
ATOM 1176 C C . LEU A 1 160 ? -15.539 0.207 14.507 1.00 96.50 160 LEU A C 1
ATOM 1178 O O . LEU A 1 160 ? -16.062 -0.876 14.735 1.00 96.50 160 LEU A O 1
ATOM 1182 N N . PHE A 1 161 ? -15.824 1.306 15.210 1.00 95.75 161 PHE A N 1
ATOM 1183 C CA . PHE A 1 161 ? -16.799 1.353 16.301 1.00 95.75 161 PHE A CA 1
ATOM 1184 C C . PHE A 1 161 ? -18.189 0.927 15.819 1.00 95.75 161 PHE A C 1
ATOM 1186 O O . PHE A 1 161 ? -18.806 0.057 16.430 1.00 95.75 161 PHE A O 1
ATOM 1193 N N . ASP A 1 162 ? -18.659 1.507 14.709 1.00 93.81 162 ASP A N 1
ATOM 1194 C CA . ASP A 1 162 ? -19.961 1.190 14.114 1.00 93.81 162 ASP A CA 1
ATOM 1195 C C . ASP A 1 162 ? -20.041 -0.289 13.692 1.00 93.81 162 ASP A C 1
ATOM 1197 O O . ASP A 1 162 ? -21.087 -0.922 13.818 1.00 93.81 162 ASP A O 1
ATOM 1201 N N . ALA A 1 163 ? -18.940 -0.838 13.171 1.00 93.81 163 ALA A N 1
ATOM 1202 C CA . ALA A 1 163 ? -18.899 -2.180 12.594 1.00 93.81 163 ALA A CA 1
ATOM 1203 C C . ALA A 1 163 ? -18.563 -3.296 13.602 1.00 93.81 163 ALA A C 1
ATOM 1205 O O . ALA A 1 163 ? -18.845 -4.460 13.328 1.00 93.81 163 ALA A O 1
ATOM 1206 N N . ALA A 1 164 ? -18.005 -2.966 14.769 1.00 93.19 164 ALA A N 1
ATOM 1207 C CA . ALA A 1 164 ? -17.568 -3.930 15.786 1.00 93.19 164 ALA A CA 1
ATOM 1208 C C . ALA A 1 164 ? -18.701 -4.818 16.335 1.00 93.19 164 ALA A C 1
ATOM 1210 O O . ALA A 1 164 ? -18.448 -5.906 16.840 1.00 93.19 164 ALA A O 1
ATOM 1211 N N . ALA A 1 165 ? -19.960 -4.383 16.226 1.00 90.56 165 ALA A N 1
ATOM 1212 C CA . ALA A 1 165 ? -21.111 -5.201 16.610 1.00 90.56 165 ALA A CA 1
ATOM 1213 C C . ALA A 1 165 ? -21.359 -6.392 15.664 1.00 90.56 165 ALA A C 1
ATOM 1215 O O . ALA A 1 165 ? -22.003 -7.362 16.057 1.00 90.56 165 ALA A O 1
ATOM 1216 N N . GLU A 1 166 ? -20.896 -6.293 14.418 1.00 92.00 166 GLU A N 1
ATOM 1217 C CA . GLU A 1 166 ? -21.220 -7.219 13.326 1.00 92.00 166 GLU A CA 1
ATOM 1218 C C . GLU A 1 166 ? -19.998 -8.010 12.837 1.00 92.00 166 GLU A C 1
ATOM 1220 O O . GLU A 1 166 ? -20.154 -8.992 12.114 1.00 92.00 166 GLU A O 1
ATOM 1225 N N . ASP A 1 167 ? -18.789 -7.560 13.180 1.00 93.12 167 ASP A N 1
ATOM 1226 C CA . ASP A 1 167 ? -17.539 -8.050 12.609 1.00 93.12 167 ASP A CA 1
ATOM 1227 C C . ASP A 1 167 ? -16.436 -8.110 13.678 1.00 93.12 167 ASP A C 1
ATOM 1229 O O . ASP A 1 167 ? -15.901 -7.085 14.118 1.00 93.12 167 ASP A O 1
ATOM 1233 N N . ASP A 1 168 ? -16.070 -9.332 14.072 1.00 93.12 168 ASP A N 1
ATOM 1234 C CA . ASP A 1 168 ? -14.999 -9.592 15.040 1.00 93.12 168 ASP A CA 1
ATOM 1235 C C . ASP A 1 168 ? -13.643 -9.039 14.570 1.00 93.12 168 ASP A C 1
ATOM 1237 O O . ASP A 1 168 ? -12.831 -8.612 15.395 1.00 93.12 168 ASP A O 1
ATOM 1241 N N . GLY A 1 169 ? -13.408 -8.972 13.253 1.00 94.88 169 GLY A N 1
ATOM 1242 C CA . GLY A 1 169 ? -12.211 -8.361 12.676 1.00 94.88 169 GLY A CA 1
ATOM 1243 C C . GLY A 1 169 ? -12.158 -6.858 12.949 1.00 94.88 169 GLY A C 1
ATOM 1244 O O . GLY A 1 169 ? -11.116 -6.334 13.347 1.00 94.88 169 GLY A O 1
ATOM 1245 N N . CYS A 1 170 ? -13.294 -6.157 12.848 1.00 96.19 170 CYS A N 1
ATOM 1246 C CA . CYS A 1 170 ? -13.374 -4.743 13.231 1.00 96.19 170 CYS A CA 1
ATOM 1247 C C . CYS A 1 170 ? -13.060 -4.543 14.720 1.00 96.19 170 CYS A C 1
ATOM 1249 O O . CYS A 1 170 ? -12.312 -3.627 15.070 1.00 96.19 170 CYS A O 1
ATOM 1251 N N . THR A 1 171 ? -13.587 -5.413 15.585 1.00 96.62 171 THR A N 1
ATOM 1252 C CA . THR A 1 171 ? -13.325 -5.381 17.032 1.00 96.62 171 THR A CA 1
ATOM 1253 C C . THR A 1 171 ? -11.844 -5.602 17.341 1.00 96.62 171 THR A C 1
ATOM 1255 O O . THR A 1 171 ? -11.249 -4.832 18.100 1.00 96.62 171 THR A O 1
ATOM 1258 N N . ALA A 1 172 ? -11.218 -6.601 16.713 1.00 96.88 172 ALA A N 1
ATOM 1259 C CA . ALA A 1 172 ? -9.800 -6.902 16.894 1.00 96.88 172 ALA A CA 1
ATOM 1260 C C . ALA A 1 172 ? -8.899 -5.747 16.428 1.00 96.88 172 ALA A C 1
ATOM 1262 O O . ALA A 1 172 ? -7.993 -5.331 17.155 1.00 96.88 172 ALA A O 1
ATOM 1263 N N . VAL A 1 173 ? -9.175 -5.175 15.251 1.00 97.38 173 VAL A N 1
ATOM 1264 C CA . VAL A 1 173 ? -8.436 -4.013 14.731 1.00 97.38 173 VAL A CA 1
ATOM 1265 C C . VAL A 1 173 ? -8.608 -2.801 15.648 1.00 97.38 173 VAL A C 1
ATOM 1267 O O . VAL A 1 173 ? -7.624 -2.129 15.963 1.00 97.38 173 VAL A O 1
ATOM 1270 N N . LEU A 1 174 ? -9.831 -2.526 16.112 1.00 97.75 174 LEU A N 1
ATOM 1271 C CA . LEU A 1 174 ? -10.111 -1.422 17.034 1.00 97.75 174 LEU A CA 1
ATOM 1272 C C . LEU A 1 174 ? -9.302 -1.556 18.326 1.00 97.75 174 LEU A C 1
ATOM 1274 O O . LEU A 1 174 ? -8.649 -0.595 18.747 1.00 97.75 174 LEU A O 1
ATOM 1278 N N . HIS A 1 175 ? -9.308 -2.753 18.917 1.00 97.44 175 HIS A N 1
ATOM 1279 C CA . HIS A 1 175 ? -8.526 -3.065 20.108 1.00 97.44 175 HIS A CA 1
ATOM 1280 C C . HIS A 1 175 ? -7.030 -2.849 19.865 1.00 97.44 175 HIS A C 1
ATOM 1282 O O . HIS A 1 175 ? -6.363 -2.188 20.663 1.00 97.44 175 HIS A O 1
ATOM 1288 N N . GLN A 1 176 ? -6.504 -3.351 18.746 1.00 97.25 176 GLN A N 1
ATOM 1289 C CA . GLN A 1 176 ? -5.086 -3.252 18.411 1.00 97.25 176 GLN A CA 1
ATOM 1290 C C . GLN A 1 176 ? -4.634 -1.798 18.217 1.00 97.25 176 GLN A C 1
ATOM 1292 O O . GLN A 1 176 ? -3.626 -1.389 18.802 1.00 97.25 176 GLN A O 1
ATOM 1297 N N . ILE A 1 177 ? -5.398 -0.991 17.470 1.00 97.06 177 ILE A N 1
ATOM 1298 C CA . ILE A 1 177 ? -5.096 0.435 17.274 1.00 97.06 177 ILE A CA 1
ATOM 1299 C C . ILE A 1 177 ? -5.111 1.165 18.621 1.00 97.06 177 ILE A C 1
ATOM 1301 O O . ILE A 1 177 ? -4.168 1.885 18.939 1.00 97.06 177 ILE A O 1
ATOM 1305 N N . CYS A 1 178 ? -6.144 0.971 19.443 1.00 96.81 178 CYS A N 1
ATOM 1306 C CA . CYS A 1 178 ? -6.260 1.671 20.727 1.00 96.81 178 CYS A CA 1
ATOM 1307 C C . CYS A 1 178 ? -5.242 1.182 21.771 1.00 96.81 178 CYS A C 1
ATOM 1309 O O . CYS A 1 178 ? -4.831 1.945 22.650 1.00 96.81 178 CYS A O 1
ATOM 1311 N N . SER A 1 179 ? -4.786 -0.065 21.671 1.00 95.75 179 SER A N 1
ATOM 1312 C CA . SER A 1 179 ? -3.728 -0.595 22.533 1.00 95.75 179 SER A CA 1
ATOM 1313 C C . SER A 1 179 ? -2.382 0.055 22.223 1.00 95.75 179 SER A C 1
ATOM 1315 O O . SER A 1 179 ? -1.678 0.443 23.152 1.00 95.75 179 SER A O 1
ATOM 1317 N N . ASN A 1 180 ? -2.063 0.255 20.941 1.00 95.38 180 ASN A N 1
ATOM 1318 C CA . ASN A 1 180 ? -0.730 0.680 20.501 1.00 95.38 180 ASN A CA 1
ATOM 1319 C C . ASN A 1 180 ? -0.643 2.150 20.053 1.00 95.38 180 ASN A C 1
ATOM 1321 O O . ASN A 1 180 ? 0.440 2.631 19.746 1.00 95.38 180 ASN A O 1
ATOM 1325 N N . CYS A 1 181 ? -1.754 2.891 20.015 1.00 95.19 181 CYS A N 1
ATOM 1326 C CA . CYS A 1 181 ? -1.779 4.305 19.638 1.00 95.19 181 CYS A CA 1
ATOM 1327 C C . CYS A 1 181 ? -2.510 5.136 20.704 1.00 95.19 181 CYS A C 1
ATOM 1329 O O . CYS A 1 181 ? -3.740 5.170 20.765 1.00 95.19 181 CYS A O 1
ATOM 1331 N N . ALA A 1 182 ? -1.755 5.850 21.547 1.00 94.12 182 ALA A N 1
ATOM 1332 C CA . ALA A 1 182 ? -2.322 6.647 22.641 1.00 94.12 182 ALA A CA 1
ATOM 1333 C C . ALA A 1 182 ? -3.320 7.738 22.181 1.00 94.12 182 ALA A C 1
ATOM 1335 O O . ALA A 1 182 ? -4.374 7.874 22.814 1.00 94.12 182 ALA A O 1
ATOM 1336 N N . PRO A 1 183 ? -3.078 8.486 21.080 1.00 95.50 183 PRO A N 1
ATOM 1337 C CA . PRO A 1 183 ? -4.085 9.390 20.519 1.00 95.50 183 PRO A CA 1
ATOM 1338 C C . PRO A 1 183 ? -5.386 8.677 20.134 1.00 95.50 183 PRO A C 1
ATOM 1340 O O . PRO A 1 183 ? -6.468 9.183 20.443 1.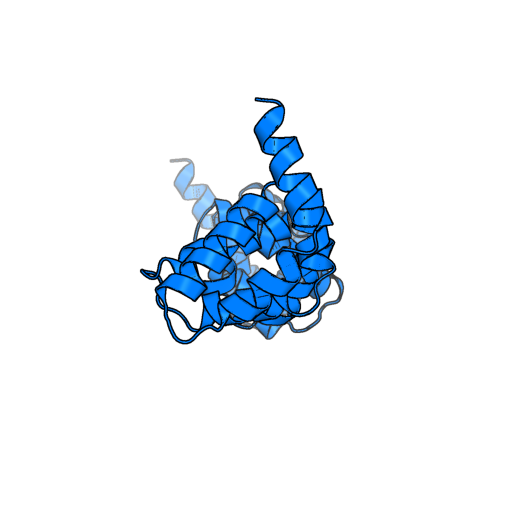00 95.50 183 PRO A O 1
ATOM 1343 N N . ALA A 1 184 ? -5.288 7.486 19.534 1.00 96.06 184 ALA A N 1
ATOM 1344 C CA . ALA A 1 184 ? -6.450 6.685 19.172 1.00 96.06 184 ALA A CA 1
ATOM 1345 C C . ALA A 1 184 ? -7.224 6.222 20.407 1.00 96.06 184 ALA A C 1
ATOM 1347 O O . ALA A 1 184 ? -8.440 6.394 20.452 1.00 96.06 184 ALA A O 1
ATOM 1348 N N . ARG A 1 185 ? -6.526 5.742 21.44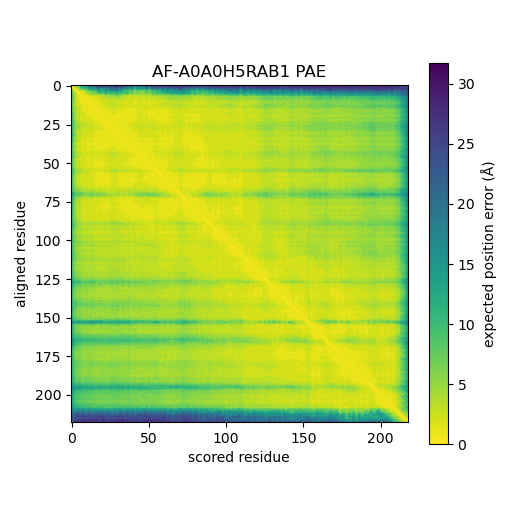6 1.00 96.00 185 ARG A N 1
ATOM 1349 C CA . ARG A 1 185 ? -7.138 5.366 22.731 1.00 96.00 185 ARG A CA 1
ATOM 1350 C C . ARG A 1 185 ? -7.913 6.524 23.350 1.00 96.00 185 ARG A C 1
ATOM 1352 O O . ARG A 1 185 ? -9.066 6.371 23.737 1.00 96.00 185 ARG A O 1
ATOM 1359 N N . LYS A 1 186 ? -7.300 7.710 23.410 1.00 95.44 186 LYS A N 1
ATOM 1360 C CA . LYS A 1 186 ? -7.945 8.908 23.967 1.00 95.44 186 LYS A CA 1
ATOM 1361 C C . LYS A 1 186 ? -9.202 9.287 23.179 1.00 95.44 186 LYS A C 1
ATOM 1363 O O . LYS A 1 186 ? -10.219 9.640 23.778 1.00 95.44 186 LYS A O 1
ATOM 1368 N N . TYR A 1 187 ? -9.132 9.219 21.850 1.00 96.50 187 TYR A N 1
ATOM 1369 C CA . TYR A 1 187 ? -10.278 9.481 20.985 1.00 96.50 187 TYR A CA 1
ATOM 1370 C C . TYR A 1 187 ? -11.391 8.445 21.196 1.00 96.50 187 TYR A C 1
ATOM 1372 O O . TYR A 1 187 ? -12.543 8.824 21.402 1.00 96.50 187 TYR A O 1
ATOM 1380 N N . PHE A 1 188 ? -11.038 7.159 21.220 1.00 96.88 188 PHE A N 1
ATOM 1381 C CA . PHE A 1 188 ? -11.952 6.047 21.465 1.00 96.88 188 PHE A CA 1
ATOM 1382 C C . PHE A 1 188 ? -12.679 6.180 22.809 1.00 96.88 188 PHE A C 1
ATOM 1384 O O . PHE A 1 188 ? -13.907 6.151 22.838 1.00 96.88 188 PHE A O 1
ATOM 1391 N N . ASN A 1 189 ? -11.955 6.450 23.898 1.00 95.62 189 ASN A N 1
ATOM 1392 C CA . ASN A 1 189 ? -12.555 6.646 25.221 1.00 95.62 189 ASN A CA 1
ATOM 1393 C C . ASN A 1 189 ? -13.537 7.828 25.227 1.00 95.62 189 ASN A C 1
ATOM 1395 O O . ASN A 1 189 ? -14.628 7.731 25.789 1.00 95.62 189 ASN A O 1
ATOM 1399 N N . SER A 1 190 ? -13.189 8.934 24.556 1.00 96.12 190 SER A N 1
ATOM 1400 C CA . SER A 1 190 ? -14.110 10.066 24.411 1.00 96.12 190 SER A CA 1
ATOM 1401 C C . SER A 1 190 ? -15.353 9.703 23.599 1.00 96.12 190 SER A C 1
ATOM 1403 O O . SER A 1 190 ? -16.431 10.214 23.900 1.00 96.12 190 SER A O 1
ATOM 1405 N N . LEU A 1 191 ? -15.213 8.860 22.572 1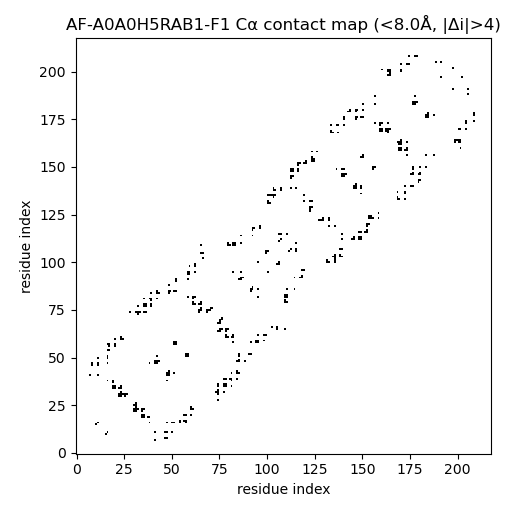.00 95.38 191 LEU A N 1
ATOM 1406 C CA . LEU A 1 191 ? -16.330 8.400 21.754 1.00 95.38 191 LEU A CA 1
ATOM 1407 C C . LEU A 1 191 ? -17.277 7.522 22.579 1.00 95.38 191 LEU A C 1
ATOM 1409 O O . LEU A 1 191 ? -18.461 7.834 22.633 1.00 95.38 191 LEU A O 1
ATOM 1413 N N . VAL A 1 192 ? -16.756 6.511 23.283 1.00 95.81 192 VAL A N 1
ATOM 1414 C CA . VAL A 1 192 ? -17.530 5.627 24.178 1.00 95.81 192 VAL A CA 1
ATOM 1415 C C . VAL A 1 192 ? -18.345 6.442 25.188 1.00 95.81 192 VAL A C 1
ATOM 1417 O O . VAL A 1 192 ? -19.551 6.251 25.296 1.00 95.81 192 VAL A O 1
ATOM 1420 N N . GLN A 1 193 ? -17.722 7.417 25.861 1.00 94.38 193 GLN A N 1
ATOM 1421 C CA . GLN A 1 193 ? -18.386 8.265 26.865 1.00 94.38 193 GLN A CA 1
ATOM 1422 C C . GLN A 1 193 ? -19.507 9.155 26.306 1.00 94.38 193 GLN A C 1
ATOM 1424 O O . GLN A 1 193 ? -20.359 9.616 27.063 1.00 94.38 193 GLN A O 1
ATOM 1429 N N . LYS A 1 194 ? -19.490 9.446 25.002 1.00 95.12 194 LYS A N 1
ATOM 1430 C CA . LYS A 1 194 ? -20.490 10.295 24.338 1.00 95.12 194 LYS A CA 1
ATOM 1431 C C . LYS A 1 194 ? -21.656 9.501 23.756 1.00 95.12 194 LYS A C 1
ATOM 1433 O O . LYS A 1 194 ? -22.654 10.116 23.383 1.00 95.12 194 LYS A O 1
ATOM 1438 N N . GLN A 1 195 ? -21.532 8.181 23.631 1.00 93.00 195 GLN A N 1
ATOM 1439 C CA . GLN A 1 195 ? -22.574 7.359 23.030 1.00 93.00 195 GLN A CA 1
ATOM 1440 C C . GLN A 1 195 ? -23.640 6.983 24.067 1.00 93.00 195 GLN A C 1
ATOM 1442 O O . GLN A 1 195 ? -23.297 6.558 25.169 1.00 93.00 195 GLN A O 1
ATOM 1447 N N . PRO A 1 196 ? -24.937 7.090 23.726 1.00 90.50 196 PRO A N 1
ATOM 1448 C CA . PRO A 1 196 ? -26.014 6.676 24.625 1.00 90.50 196 PRO A CA 1
ATOM 1449 C C . PRO A 1 196 ? -26.058 5.153 24.808 1.00 90.50 196 PRO A C 1
ATOM 1451 O O . PRO A 1 196 ? -26.519 4.662 25.833 1.00 90.50 196 PRO A O 1
ATOM 1454 N N . THR A 1 197 ? -25.582 4.409 23.808 1.00 92.75 197 THR A N 1
ATOM 1455 C CA . THR A 1 197 ? -25.509 2.948 23.793 1.00 92.75 197 THR A CA 1
ATOM 1456 C C . THR A 1 197 ? -24.201 2.521 23.146 1.00 92.75 197 THR A C 1
ATOM 1458 O O . THR A 1 197 ? -23.857 3.018 22.073 1.00 92.75 197 THR A O 1
ATOM 1461 N N . VAL A 1 198 ? -23.497 1.579 23.769 1.00 94.06 198 VAL A N 1
ATOM 1462 C CA . VAL A 1 198 ? -22.215 1.056 23.286 1.00 94.06 198 VAL A CA 1
ATOM 1463 C C . VAL A 1 198 ? -22.397 -0.427 22.953 1.00 94.06 198 VAL A C 1
ATOM 1465 O O . VAL A 1 198 ? -22.954 -1.154 23.776 1.00 94.06 198 VAL A O 1
ATOM 1468 N N . PRO A 1 199 ? -21.973 -0.903 21.768 1.00 94.75 199 PRO A N 1
ATOM 1469 C CA . PRO A 1 199 ? -22.021 -2.328 21.460 1.00 94.75 199 PRO A CA 1
ATOM 1470 C C . PRO A 1 199 ? -21.212 -3.153 22.469 1.00 94.75 199 PRO A C 1
ATOM 1472 O O . PRO A 1 199 ? -20.118 -2.749 22.854 1.00 94.75 199 PRO A O 1
ATOM 1475 N N . ALA A 1 200 ? -21.696 -4.341 22.840 1.00 95.06 200 ALA A N 1
ATOM 1476 C CA . ALA A 1 200 ? -21.039 -5.187 23.846 1.00 95.06 200 ALA A CA 1
ATOM 1477 C C . ALA A 1 200 ? -19.574 -5.523 23.498 1.00 95.06 200 ALA A C 1
ATOM 1479 O O . ALA A 1 200 ? -18.711 -5.533 24.374 1.00 95.06 200 ALA A O 1
ATOM 1480 N N . ALA A 1 201 ? -19.276 -5.741 22.211 1.00 94.69 201 ALA A N 1
ATOM 1481 C CA . ALA A 1 201 ? -17.912 -5.960 21.728 1.00 94.69 201 ALA A CA 1
ATOM 1482 C C . ALA A 1 201 ? -17.006 -4.742 21.988 1.00 94.69 201 ALA A C 1
ATOM 1484 O O . ALA A 1 201 ? -15.886 -4.880 22.475 1.00 94.69 201 ALA A O 1
ATOM 1485 N N . VAL A 1 202 ? -17.520 -3.534 21.746 1.00 95.44 202 VAL A N 1
ATOM 1486 C CA . VAL A 1 202 ? -16.807 -2.275 21.992 1.00 95.44 202 VAL A CA 1
ATOM 1487 C C . VAL A 1 202 ? -16.616 -2.022 23.488 1.00 95.44 202 VAL A C 1
ATOM 1489 O O . VAL A 1 202 ? -15.552 -1.572 23.911 1.00 95.44 202 VAL A O 1
ATOM 1492 N N . GLU A 1 203 ? -17.621 -2.340 24.302 1.00 95.12 203 GLU A N 1
ATOM 1493 C CA . GLU A 1 203 ? -17.526 -2.247 25.760 1.00 95.12 203 GLU A CA 1
ATOM 1494 C C . GLU A 1 203 ? -16.461 -3.204 26.320 1.00 95.12 203 GLU A C 1
ATOM 1496 O O . GLU A 1 203 ? -15.733 -2.842 27.245 1.00 95.12 203 GLU A O 1
ATOM 1501 N N . SER A 1 204 ? -16.314 -4.398 25.734 1.00 95.19 204 SER A N 1
ATOM 1502 C CA . SER A 1 204 ? -15.214 -5.310 26.070 1.00 95.19 204 SER A CA 1
ATOM 1503 C C . SER A 1 204 ? -13.856 -4.657 25.821 1.00 95.19 204 SER A C 1
ATOM 1505 O O . SER A 1 204 ? -13.056 -4.565 26.748 1.00 95.19 204 SER A O 1
ATOM 1507 N N . VAL A 1 205 ? -13.642 -4.110 24.618 1.00 95.88 205 VAL A N 1
ATOM 1508 C CA . VAL A 1 205 ? -12.396 -3.407 24.263 1.00 95.88 205 VAL A CA 1
ATOM 1509 C C . VAL A 1 205 ? -12.105 -2.262 25.234 1.00 95.88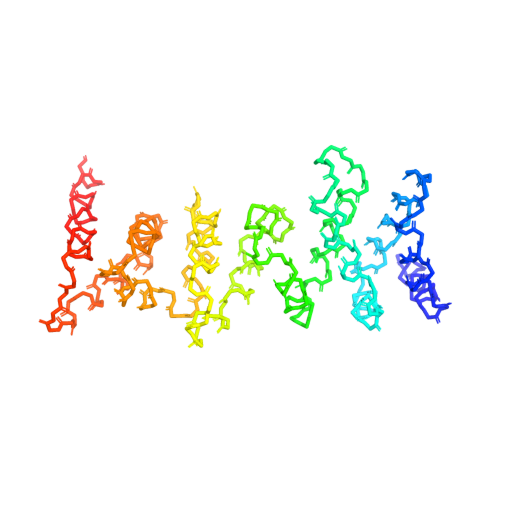 205 VAL A C 1
ATOM 1511 O O . VAL A 1 205 ? -10.973 -2.098 25.679 1.00 95.88 205 VAL A O 1
ATOM 1514 N N . PHE A 1 206 ? -13.120 -1.475 25.593 1.00 94.94 206 PHE A N 1
ATOM 1515 C CA . PHE A 1 206 ? -12.969 -0.365 26.533 1.00 94.94 206 PHE A CA 1
ATOM 1516 C C . PHE A 1 206 ? -12.506 -0.828 27.923 1.00 94.94 206 PHE A C 1
ATOM 1518 O O . PHE A 1 206 ? -11.539 -0.282 28.457 1.00 94.94 206 PHE A O 1
ATOM 1525 N N . ARG A 1 207 ? -13.132 -1.871 28.482 1.00 93.81 207 ARG A N 1
ATOM 1526 C CA . ARG A 1 207 ? -12.747 -2.423 29.793 1.00 93.81 207 ARG A CA 1
ATOM 1527 C C . ARG A 1 207 ? -11.329 -2.991 29.793 1.00 93.81 207 ARG A C 1
ATOM 1529 O O . ARG A 1 207 ? -10.581 -2.760 30.745 1.00 93.81 207 ARG A O 1
ATOM 1536 N N . ASP A 1 208 ? -10.951 -3.684 28.722 1.00 93.81 208 ASP A N 1
ATOM 1537 C CA . ASP A 1 208 ? -9.618 -4.271 28.586 1.00 93.81 208 ASP A CA 1
ATOM 1538 C C . ASP A 1 208 ? -8.536 -3.172 28.568 1.00 93.81 208 ASP A C 1
ATOM 1540 O O . ASP A 1 208 ? -7.543 -3.254 29.297 1.00 93.81 208 ASP A O 1
ATOM 1544 N N . LEU A 1 209 ? -8.761 -2.079 27.832 1.00 91.50 209 LEU A N 1
ATOM 1545 C CA . LEU A 1 209 ? -7.832 -0.942 27.751 1.00 91.50 209 LEU A CA 1
ATOM 1546 C C . LEU A 1 209 ? -7.689 -0.158 29.065 1.00 91.50 209 LEU A C 1
ATOM 1548 O O . LEU A 1 209 ? -6.594 0.330 29.381 1.00 91.50 209 LEU A O 1
ATOM 1552 N 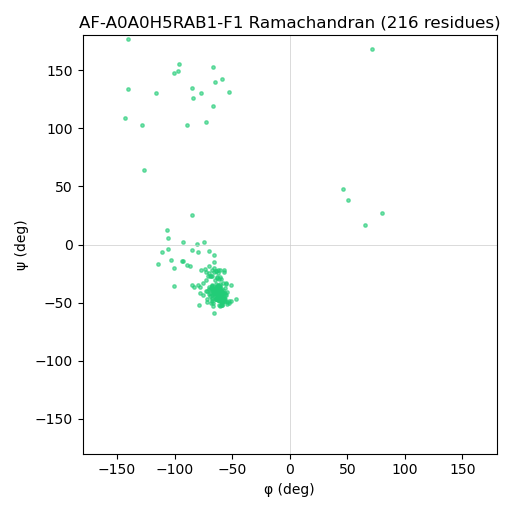N . ASP A 1 210 ? -8.769 -0.028 29.834 1.00 84.88 210 ASP A N 1
ATOM 1553 C CA . ASP A 1 210 ? -8.732 0.623 31.147 1.00 84.88 210 ASP A CA 1
ATOM 1554 C C . ASP A 1 210 ? -7.902 -0.196 32.146 1.00 84.88 210 ASP A C 1
ATOM 1556 O O . ASP A 1 210 ? -7.105 0.371 32.900 1.00 84.88 210 ASP A O 1
ATOM 1560 N N . SER A 1 211 ? -7.996 -1.530 32.092 1.00 81.88 211 SER A N 1
ATOM 1561 C CA . SER A 1 211 ? -7.202 -2.416 32.953 1.00 81.88 211 SER A CA 1
ATOM 1562 C C . SER A 1 211 ? -5.689 -2.281 32.716 1.00 81.88 211 SER A C 1
ATOM 1564 O O . SER A 1 211 ? -4.916 -2.225 33.674 1.00 81.88 211 SER A O 1
ATOM 1566 N N . LEU A 1 212 ? -5.267 -2.107 31.457 1.00 73.31 212 LEU A N 1
ATOM 1567 C CA . LEU A 1 212 ? -3.861 -1.909 31.083 1.00 73.31 212 LEU A CA 1
ATOM 1568 C C . LEU A 1 212 ? -3.274 -0.605 31.641 1.00 73.31 212 LEU A C 1
ATOM 1570 O O . LEU A 1 212 ? -2.079 -0.532 31.933 1.00 73.31 212 LEU A O 1
ATOM 1574 N N . SER A 1 213 ? -4.112 0.420 31.804 1.00 65.75 213 SER A N 1
ATOM 1575 C CA . SER A 1 213 ? -3.695 1.745 32.281 1.00 65.75 213 SER A CA 1
ATOM 1576 C C . SER A 1 213 ? -3.360 1.750 33.781 1.00 65.75 213 SER A C 1
ATOM 1578 O O . SER A 1 213 ? -2.578 2.587 34.232 1.00 65.75 213 SER A O 1
ATOM 1580 N N . ILE A 1 214 ? -3.905 0.796 34.546 1.00 62.09 214 ILE A N 1
ATOM 1581 C CA . ILE A 1 214 ? -3.643 0.628 35.985 1.00 62.09 214 ILE A CA 1
ATOM 1582 C C . ILE A 1 214 ? -2.286 -0.055 36.215 1.00 62.09 214 ILE A C 1
ATOM 1584 O O . ILE A 1 214 ? -1.552 0.322 37.124 1.00 62.09 214 ILE A O 1
ATOM 1588 N N . THR A 1 215 ? -1.912 -1.011 35.362 1.00 58.50 215 THR A N 1
ATOM 1589 C CA . THR A 1 215 ? -0.653 -1.771 35.477 1.00 58.50 215 THR A CA 1
ATOM 1590 C C . THR A 1 215 ? 0.600 -1.019 35.022 1.00 58.50 215 THR A C 1
ATOM 1592 O O . THR A 1 215 ? 1.696 -1.376 35.431 1.00 58.50 215 THR A O 1
ATOM 1595 N N . SER A 1 216 ? 0.481 0.018 34.187 1.00 55.38 216 SER A N 1
ATOM 1596 C CA . SER A 1 216 ? 1.635 0.812 33.722 1.00 55.38 216 SER A CA 1
ATOM 1597 C C . SER A 1 216 ? 2.063 1.934 34.680 1.00 55.38 216 SER A C 1
ATOM 1599 O O . SER A 1 216 ? 3.028 2.640 34.396 1.00 55.38 216 SER A O 1
ATOM 1601 N N . ALA A 1 217 ? 1.320 2.147 35.770 1.00 49.50 217 ALA A N 1
ATOM 1602 C CA . ALA A 1 217 ? 1.555 3.209 36.756 1.00 49.50 217 ALA A CA 1
ATOM 1603 C C . ALA A 1 217 ? 2.154 2.696 38.086 1.00 49.50 217 ALA A C 1
ATOM 1605 O O . ALA A 1 217 ? 2.290 3.472 39.033 1.00 49.50 217 ALA A O 1
ATOM 1606 N N . SER A 1 218 ? 2.496 1.407 38.146 1.00 40.75 218 SER A N 1
ATOM 1607 C CA . SER A 1 218 ? 3.131 0.703 39.271 1.00 40.75 218 SER A CA 1
ATOM 1608 C C . SER A 1 218 ? 4.528 0.234 38.899 1.00 40.75 218 SER A C 1
ATOM 1610 O O . SER A 1 218 ? 5.435 0.371 39.747 1.00 40.75 218 SER A O 1
#

Radius of gyration: 20.91 Å; Cα contacts (8 Å, |Δi|>4): 270; chains: 1; bounding box: 51×33×65 Å

InterPro domains:
  IPR000225 Armadillo [PF00514] (6-39)
  IPR011989 Armadillo-like helical [G3DSA:1.25.10.10] (1-217)
  IPR016024 Armadillo-type fold [SSF48371] (3-188)

Mean predicted aligned error: 4.73 Å

Solvent-accessible surface area (backbone atoms only — not comparable to full-atom values): 11402 Å² total; per-residue (Å²): 124,69,70,62,58,55,51,49,53,52,44,51,74,72,51,44,56,66,57,33,48,61,34,51,74,39,88,54,62,69,55,13,26,49,24,26,43,50,49,29,66,39,18,72,39,73,69,32,23,50,50,40,65,75,30,83,59,37,58,60,52,35,54,51,40,49,70,74,43,58,87,88,35,65,42,22,49,26,26,29,50,26,50,40,46,30,43,74,39,70,75,39,31,57,63,49,35,79,71,30,48,90,37,30,67,56,40,42,73,44,52,32,42,68,52,47,24,65,45,44,29,63,34,57,72,68,67,43,65,56,73,45,48,45,51,32,46,54,60,36,42,76,45,50,66,18,14,44,24,45,58,71,19,66,62,43,66,61,53,27,62,73,38,19,72,82,31,69,64,31,38,52,43,48,42,43,26,34,73,55,18,69,72,46,30,56,51,48,54,54,50,60,75,69,46,97,74,73,47,70,56,52,51,50,46,51,54,55,55,55,55,54,61,61,66,75,78,113

Nearest PDB structures (foldseek):
  1g3j-assembly1_A  TM=4.433E-01  e=5.433E-03  Homo sapiens
  1jpp-assembly1_A  TM=4.239E-01  e=8.048E-03  Mus musculus
  9cpc-assembly1_1A  TM=4.492E-01  e=1.483E-02  Sus scrofa
  4jpo-assembly2_B  TM=4.617E-01  e=2.533E-01  Saccharomyces cerevisiae S288C

pLDDT: mean 93.12, std 8.71, range [40.75, 98.62]

Secondary structure (DSSP, 8-state):
-HHHHHHHHHHHHTTHHHHHHHHTT-SSHHHHHHHHHHHHHHHTSHHHHHHHHHSTTHHHHHHHHHHHS-TT-HHHHHHHHHHHHHTTSHHHHHHHHHHHTT-HHHHHHHH-HHHHHHHHHHHHHTT--HHHHHHHHHHHTTSHHHHHHHHTSTTHHHHHHHHTTT-HHHHHHHHHHHHH-HHHHHHHHHHHHH-SS--HHHHHHHHHHHHHHHHTT-

Foldseek 3Di:
DVPVLVVLVVCLVVVLLLVLLVQCPPPPLVSNLVSLQSLLSSLLDPSSLVSQLVNPRNLVSLLCCLVPDDPPRSNNVSSLSSLQSNLVDVSSLQVSLVRCLQPLLSVCVRHNQQSLLSSCLVCLVVVHPVVSSLVNLVNQLPALSSLVSNVVRPCLLVSLQVCQLPDVSSLVSLLSSLQRPVVSVVVLVVVVVPDPDGRPSSVVSNVVSVVVVVVVVD

Sequence (218 aa):
MSNCIEAKEAIIAAGAIPVLTTLLTHEVKAIASGAAGAIMALSASIKGKQASIDSPKTIPTLCDIVRRTSDDSPLRTNAAICLRHICEQTEALHLVGARLLRYPSVLGQVLGPAAVSRIIEPYIVEKRDRASVVKVLEALVQDEAGCKAAFDCLNVIPFLFDAAAEDDGCTAVLHQICSNCAPARKYFNSLVQKQPTVPAAVESVFRDLDSLSITSAS

Organism: NCBI:txid70186